Protein AF-A0A7J5BNY1-F1 (afdb_monomer)

Radius of gyration: 42.2 Å; Cα contacts (8 Å, |Δi|>4): 113; chains: 1; bounding box: 93×24×123 Å

Nearest PDB structures (foldseek):
  7n6g-assembly1_3U  TM=3.346E-01  e=2.374E+00  Chlamydomonas reinhardtii
  2elb-assembly1_A-2  TM=2.463E-01  e=8.320E-01  Homo sapiens
  7n6g-assembly1_3Q  TM=3.876E-01  e=3.203E+00  Chlamydomonas reinhardtii

Mean predicted aligned error: 15.91 Å

Solvent-accessible surface area (backbone atoms only — not comparable to full-atom values): 12557 Å² total; per-residue (Å²): 136,78,84,75,75,80,76,65,61,73,66,56,59,54,50,50,53,51,50,62,68,46,53,84,49,46,64,58,52,50,52,54,52,49,50,53,51,50,51,50,51,51,52,52,53,53,51,50,53,51,53,54,49,52,58,50,51,52,53,51,51,51,53,50,52,50,51,50,53,36,52,51,36,52,54,49,36,66,61,47,52,63,49,34,52,51,38,48,51,48,52,66,39,45,75,66,47,45,25,63,77,61,35,50,51,104,50,94,60,70,49,77,81,61,52,72,68,58,50,49,51,54,52,47,54,55,53,52,48,54,40,46,54,51,29,51,55,22,56,76,68,68,35,62,68,44,29,52,28,34,50,49,33,53,49,44,51,51,55,60,72,64,59,84,52,96,43,73,69,54,37,45,49,51,50,56,69,46,43,58,58,41,46,53,34,33,51,50,28,28,52,47,45,45,54,50,41,54,51,33,52,49,50,41,51,51,49,50,50,55,59,56,61,71,63,64,50,77,77,77,73,70,71,86,82,94,129

Sequence (227 aa):
MNRFAATLPPWVNVFDAIVGIFQPFLPVMGTVIGALIGGLISMLVTRRTLTEQTAREERAAEREAVAARRRDAEAKAARFDPLTKRLIDHEHAWPIVLPYLTGRTDGDMQIDSFSPSTRLANISRLLVRDIKETELIASEFGDVEISVACLAVRRAVVDLLSQVAPTPAEWDKAVRENQAKVSDQFSTASSAVSRKIENLQLQIVIAKRRSTEVNFSVEDIAEPNAN

Structure (mmCIF, N/CA/C/O backbone):
data_AF-A0A7J5BNY1-F1
#
_entry.id   AF-A0A7J5BNY1-F1
#
loop_
_atom_site.group_PDB
_atom_site.id
_atom_site.type_symbol
_atom_site.label_atom_id
_atom_site.label_alt_id
_atom_site.label_comp_id
_atom_site.label_asym_id
_atom_site.label_entity_id
_atom_site.label_seq_id
_atom_site.pdbx_PDB_ins_code
_atom_site.Cartn_x
_atom_site.Cartn_y
_atom_site.Cartn_z
_atom_site.occupancy
_atom_site.B_iso_or_equiv
_atom_site.auth_seq_id
_atom_site.auth_comp_id
_atom_site.auth_asym_id
_atom_site.auth_atom_id
_atom_site.pdbx_PDB_model_num
ATOM 1 N N . MET A 1 1 ? 60.277 8.934 -86.411 1.00 40.03 1 MET A N 1
ATOM 2 C CA . MET A 1 1 ? 59.240 8.460 -85.472 1.00 40.03 1 MET A CA 1
ATOM 3 C C . MET A 1 1 ? 59.713 7.152 -84.833 1.00 40.03 1 MET A C 1
ATOM 5 O O . MET A 1 1 ? 59.974 6.196 -85.546 1.00 40.03 1 MET A O 1
ATOM 9 N N . ASN A 1 2 ? 59.974 7.215 -83.523 1.00 46.44 2 ASN A N 1
ATOM 10 C CA . ASN A 1 2 ? 60.231 6.191 -82.489 1.00 46.44 2 ASN A CA 1
ATOM 11 C C . ASN A 1 2 ? 60.813 4.808 -82.878 1.00 46.44 2 ASN A C 1
ATOM 13 O O . ASN A 1 2 ? 60.074 3.854 -83.083 1.00 46.44 2 ASN A O 1
ATOM 17 N N . ARG A 1 3 ? 62.150 4.654 -82.806 1.00 47.31 3 ARG A N 1
ATOM 18 C CA . ARG A 1 3 ? 62.856 3.344 -82.796 1.00 47.31 3 ARG A CA 1
ATOM 19 C C . ARG A 1 3 ? 62.971 2.694 -81.400 1.00 47.31 3 ARG A C 1
ATOM 21 O O . ARG A 1 3 ? 63.542 1.620 -81.279 1.00 47.31 3 ARG A O 1
ATOM 28 N N . PHE A 1 4 ? 62.409 3.312 -80.358 1.00 50.84 4 PHE A N 1
ATOM 29 C CA . PHE A 1 4 ? 62.420 2.791 -78.980 1.00 50.84 4 PHE A CA 1
ATOM 30 C C . PHE A 1 4 ? 61.310 1.769 -78.671 1.00 50.84 4 PHE A C 1
ATOM 32 O O . PHE A 1 4 ? 61.313 1.177 -77.599 1.00 50.84 4 PHE A O 1
ATOM 39 N N . ALA A 1 5 ? 60.379 1.514 -79.597 1.00 52.25 5 ALA A N 1
ATOM 40 C CA . ALA A 1 5 ? 59.303 0.538 -79.389 1.00 52.25 5 ALA A CA 1
ATOM 41 C C . ALA A 1 5 ? 59.750 -0.934 -79.553 1.00 52.25 5 ALA A C 1
ATOM 43 O O . ALA A 1 5 ? 58.977 -1.841 -79.270 1.00 52.25 5 ALA A O 1
ATOM 44 N N . ALA A 1 6 ? 60.985 -1.191 -80.004 1.00 53.69 6 ALA A N 1
ATOM 45 C CA . ALA A 1 6 ? 61.442 -2.529 -80.399 1.00 53.69 6 ALA A CA 1
ATOM 46 C C . ALA A 1 6 ? 62.120 -3.351 -79.282 1.00 53.69 6 ALA A C 1
ATOM 48 O O . ALA A 1 6 ? 62.555 -4.471 -79.532 1.00 53.69 6 ALA A O 1
ATOM 49 N N . THR A 1 7 ? 62.213 -2.826 -78.057 1.00 58.44 7 THR A N 1
ATOM 50 C CA . THR A 1 7 ? 62.822 -3.526 -76.907 1.00 58.44 7 THR A CA 1
ATOM 51 C C . THR A 1 7 ? 61.930 -3.492 -75.669 1.00 58.44 7 THR A C 1
ATOM 53 O O . THR A 1 7 ? 62.421 -3.400 -74.546 1.00 58.44 7 THR A O 1
ATOM 56 N N . LEU A 1 8 ? 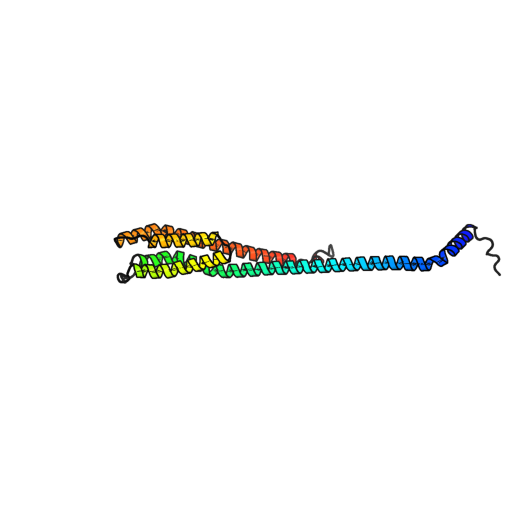60.608 -3.544 -75.849 1.00 59.41 8 LEU A N 1
ATOM 57 C CA . LEU A 1 8 ? 59.720 -3.870 -74.738 1.00 59.41 8 LEU A CA 1
ATOM 58 C C . LEU A 1 8 ? 59.746 -5.390 -74.529 1.00 59.41 8 LEU A C 1
ATOM 60 O O . LEU A 1 8 ? 59.565 -6.138 -75.493 1.00 59.41 8 LEU A O 1
ATOM 64 N N . PRO A 1 9 ? 60.000 -5.871 -73.300 1.00 72.44 9 PRO A N 1
ATOM 65 C CA . PRO A 1 9 ? 59.949 -7.292 -73.003 1.00 72.44 9 PRO A CA 1
ATOM 66 C C . PRO A 1 9 ? 58.595 -7.896 -73.420 1.00 72.44 9 PRO A C 1
ATOM 68 O O . PRO A 1 9 ? 57.562 -7.252 -73.227 1.00 72.44 9 PRO A O 1
ATOM 71 N N . PRO A 1 10 ? 58.554 -9.138 -73.931 1.00 76.06 10 PRO A N 1
ATOM 72 C CA . PRO A 1 10 ? 57.336 -9.756 -74.469 1.00 76.06 10 PRO A CA 1
ATOM 73 C C . PRO A 1 10 ? 56.157 -9.807 -73.481 1.00 76.06 10 PRO A C 1
ATOM 75 O O . PRO A 1 10 ? 55.007 -9.828 -73.914 1.00 76.06 10 PRO A O 1
ATOM 78 N N . TRP A 1 11 ? 56.411 -9.756 -72.168 1.00 79.06 11 TRP A N 1
ATOM 79 C CA . TRP A 1 11 ? 55.360 -9.695 -71.147 1.00 79.06 11 TRP A CA 1
ATOM 80 C C . TRP A 1 11 ? 54.517 -8.407 -71.207 1.00 79.06 11 TRP A C 1
ATOM 82 O O . TRP A 1 11 ? 53.354 -8.439 -70.812 1.00 79.06 11 TRP A O 1
ATOM 92 N N . VAL A 1 12 ? 55.046 -7.305 -71.756 1.00 77.00 12 VAL A N 1
ATOM 93 C CA . VAL A 1 12 ? 54.312 -6.035 -71.919 1.00 77.00 12 VAL A CA 1
ATOM 94 C C . VAL A 1 12 ? 53.208 -6.166 -72.975 1.00 77.00 12 VAL A C 1
ATOM 96 O O . VAL A 1 12 ? 52.097 -5.704 -72.746 1.00 77.00 12 VAL A O 1
ATOM 99 N N . ASN A 1 13 ? 53.461 -6.879 -74.079 1.00 77.88 13 ASN A N 1
ATOM 100 C CA . ASN A 1 13 ? 52.448 -7.145 -75.113 1.00 77.88 13 ASN A CA 1
ATOM 101 C C . ASN A 1 13 ? 51.350 -8.094 -74.613 1.00 77.88 13 ASN A C 1
ATOM 103 O O . ASN A 1 13 ? 50.189 -7.962 -74.989 1.00 77.88 13 ASN A O 1
ATOM 107 N N . VAL A 1 14 ? 51.712 -9.048 -73.748 1.00 79.06 14 VAL A N 1
ATOM 108 C CA . VAL A 1 14 ? 50.744 -9.940 -73.096 1.00 79.06 14 VAL A CA 1
ATOM 109 C C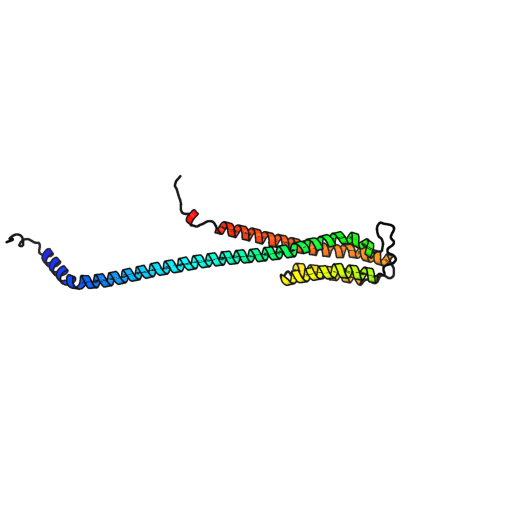 . VAL A 1 14 ? 49.860 -9.147 -72.131 1.00 79.06 14 VAL A C 1
ATOM 111 O O . VAL A 1 14 ? 48.646 -9.328 -72.134 1.00 79.06 14 VAL A O 1
ATOM 114 N N . PHE A 1 15 ? 50.442 -8.233 -71.349 1.00 79.81 15 PHE A N 1
ATOM 115 C CA . PHE A 1 15 ? 49.685 -7.374 -70.438 1.00 79.81 15 PHE A CA 1
ATOM 116 C C . PHE A 1 15 ? 48.750 -6.416 -71.191 1.00 79.81 15 PHE A C 1
ATOM 118 O O . PHE A 1 15 ? 47.592 -6.291 -70.810 1.00 79.81 15 PHE A O 1
ATOM 125 N N . ASP A 1 16 ? 49.207 -5.805 -72.287 1.00 79.75 16 ASP A N 1
ATOM 126 C CA . ASP A 1 16 ? 48.394 -4.896 -73.109 1.00 79.75 16 ASP A CA 1
ATOM 127 C C . ASP A 1 16 ? 47.239 -5.625 -73.817 1.00 79.75 16 ASP A C 1
ATOM 129 O O . ASP A 1 16 ? 46.107 -5.146 -73.821 1.00 79.75 16 ASP A O 1
ATOM 133 N N . ALA A 1 17 ? 47.471 -6.846 -74.318 1.00 80.31 17 ALA A N 1
ATOM 134 C CA . ALA A 1 17 ? 46.409 -7.687 -74.875 1.00 80.31 17 ALA A CA 1
ATOM 135 C C . ALA A 1 17 ? 45.369 -8.083 -73.814 1.00 80.31 17 ALA A C 1
ATOM 137 O O . ALA A 1 17 ? 44.168 -8.034 -74.074 1.00 80.31 17 ALA A O 1
ATOM 138 N N . ILE A 1 18 ? 45.815 -8.430 -72.603 1.00 78.56 18 ILE A N 1
ATOM 139 C CA . ILE A 1 18 ? 44.930 -8.716 -71.469 1.00 78.56 18 ILE A CA 1
ATOM 140 C C . ILE A 1 18 ? 44.109 -7.465 -71.125 1.00 78.56 18 ILE A C 1
ATOM 142 O O . ILE A 1 18 ? 42.881 -7.527 -71.103 1.00 78.56 18 ILE A O 1
ATOM 146 N N . VAL A 1 19 ? 44.751 -6.310 -70.932 1.00 80.25 19 VAL A N 1
ATOM 147 C CA . VAL A 1 19 ? 44.069 -5.042 -70.621 1.00 80.25 19 VAL A CA 1
ATOM 148 C C . VAL A 1 19 ? 43.083 -4.651 -71.726 1.00 80.25 19 VAL A C 1
ATOM 150 O O . VAL A 1 19 ? 41.954 -4.269 -71.419 1.00 80.25 19 VAL A O 1
ATOM 153 N N . GLY A 1 20 ? 43.458 -4.807 -72.996 1.00 79.81 20 GLY A N 1
ATOM 154 C CA . GLY A 1 20 ? 42.596 -4.548 -74.149 1.00 79.81 20 GLY A CA 1
ATOM 155 C C . GLY A 1 20 ? 41.355 -5.445 -74.195 1.00 79.81 20 GLY A C 1
ATOM 156 O O . GLY A 1 20 ? 40.275 -4.969 -74.540 1.00 79.81 20 GLY A O 1
ATOM 157 N N . ILE A 1 21 ? 41.471 -6.713 -73.780 1.00 82.19 21 ILE A N 1
ATOM 158 C CA . ILE A 1 21 ? 40.331 -7.639 -73.671 1.00 82.19 21 ILE A CA 1
ATOM 159 C C . ILE A 1 21 ? 39.396 -7.242 -72.518 1.00 82.19 21 ILE A C 1
ATOM 161 O O . ILE A 1 21 ? 38.179 -7.351 -72.658 1.00 82.19 21 ILE A O 1
ATOM 165 N N . PHE A 1 22 ? 39.929 -6.760 -71.389 1.00 77.75 22 PHE A N 1
ATOM 166 C CA . PHE A 1 22 ? 39.128 -6.408 -70.205 1.00 77.75 22 PHE A CA 1
ATOM 167 C C . PHE A 1 22 ? 38.548 -4.976 -70.226 1.00 77.75 22 PHE A C 1
ATOM 169 O O . PHE A 1 22 ? 37.555 -4.718 -69.541 1.00 77.75 22 PHE A O 1
ATOM 176 N N . GLN A 1 23 ? 39.097 -4.062 -71.037 1.00 78.00 23 GLN A N 1
ATOM 177 C CA . GLN A 1 23 ? 38.629 -2.673 -71.209 1.00 78.00 23 GLN A CA 1
ATOM 178 C C . GLN A 1 23 ? 37.109 -2.510 -71.440 1.00 78.00 23 GLN A C 1
ATOM 180 O O . GLN A 1 23 ? 36.500 -1.718 -70.717 1.00 78.00 23 GLN A O 1
ATOM 185 N N . PRO A 1 24 ? 36.446 -3.241 -72.362 1.00 80.44 24 PRO A N 1
ATOM 186 C CA . PRO A 1 24 ? 35.005 -3.076 -72.588 1.00 80.44 24 PRO A CA 1
ATOM 187 C C . PRO A 1 24 ? 34.136 -3.567 -71.417 1.00 80.44 24 PRO A C 1
ATOM 189 O O . PRO A 1 24 ? 32.984 -3.154 -71.293 1.00 80.44 24 PRO A O 1
ATOM 192 N N . PHE A 1 25 ? 34.673 -4.418 -70.535 1.00 81.31 25 PHE A N 1
ATOM 193 C CA . PHE A 1 25 ? 33.952 -4.964 -69.379 1.00 81.31 25 PHE A CA 1
ATOM 194 C C . PHE A 1 25 ? 34.130 -4.124 -68.108 1.00 81.31 25 PHE A C 1
ATOM 196 O O . PHE A 1 25 ? 33.299 -4.193 -67.201 1.00 81.31 25 PHE A O 1
ATOM 203 N N . LEU A 1 26 ? 35.181 -3.302 -68.048 1.00 79.38 26 LEU A N 1
ATOM 204 C CA . LEU A 1 26 ? 35.499 -2.432 -66.916 1.00 79.38 26 LEU A CA 1
ATOM 205 C C . LEU A 1 26 ? 34.339 -1.504 -66.485 1.00 79.38 26 LEU A C 1
ATOM 207 O O . LEU A 1 26 ? 34.048 -1.470 -65.287 1.00 79.38 26 LEU A O 1
ATOM 211 N N . PRO A 1 27 ? 33.629 -0.790 -67.392 1.00 79.31 27 PRO A N 1
ATOM 212 C CA . PRO A 1 27 ? 32.525 0.082 -66.983 1.00 79.31 27 PRO A CA 1
ATOM 213 C C . PRO A 1 27 ? 31.339 -0.704 -66.410 1.00 79.31 27 PRO A C 1
ATOM 215 O O . PRO A 1 27 ? 30.772 -0.295 -65.400 1.00 79.31 27 PRO A O 1
ATOM 218 N N . VAL A 1 28 ? 31.011 -1.867 -66.987 1.00 82.25 28 VAL A N 1
ATOM 219 C CA . VAL A 1 28 ? 29.916 -2.729 -66.509 1.00 82.25 28 VAL A CA 1
ATOM 220 C C . VAL A 1 28 ? 30.239 -3.293 -65.124 1.00 82.25 28 VAL A C 1
ATOM 222 O O . VAL A 1 28 ? 29.410 -3.216 -64.217 1.00 82.25 28 VAL A O 1
ATOM 225 N N . MET A 1 29 ? 31.462 -3.794 -64.928 1.00 79.38 29 MET A N 1
ATOM 226 C CA . MET A 1 29 ? 31.914 -4.310 -63.632 1.00 79.38 29 MET A CA 1
ATOM 227 C C . MET A 1 29 ? 31.945 -3.209 -62.566 1.00 79.38 29 MET A C 1
ATOM 229 O O . MET A 1 29 ? 31.510 -3.444 -61.442 1.00 79.38 29 MET A O 1
ATOM 233 N N . GLY A 1 30 ? 32.375 -1.993 -62.919 1.00 82.31 30 GLY A N 1
ATOM 234 C CA . GLY A 1 30 ? 32.347 -0.837 -62.020 1.00 82.31 30 GLY A CA 1
ATOM 235 C C . GLY A 1 30 ? 30.933 -0.468 -61.563 1.00 82.31 30 GLY A C 1
ATOM 236 O O . GLY A 1 30 ? 30.714 -0.244 -60.373 1.00 82.31 30 GLY A O 1
ATOM 237 N N . THR A 1 31 ? 29.952 -0.463 -62.473 1.00 81.69 31 THR A N 1
ATOM 238 C CA . THR A 1 31 ? 28.548 -0.184 -62.125 1.00 81.69 31 THR A CA 1
ATOM 239 C C . THR A 1 31 ? 27.940 -1.283 -61.255 1.00 81.69 31 THR A C 1
ATOM 241 O O . THR A 1 31 ? 27.272 -0.971 -60.271 1.00 81.69 31 THR A O 1
ATOM 244 N N . VAL A 1 32 ? 28.191 -2.559 -61.566 1.00 83.69 32 VAL A N 1
ATOM 245 C CA . VAL A 1 32 ? 27.675 -3.694 -60.778 1.00 83.69 32 VAL A CA 1
ATOM 246 C C . VAL A 1 32 ? 28.273 -3.702 -59.371 1.00 83.69 32 VAL A C 1
ATOM 248 O O . VAL A 1 32 ? 27.536 -3.810 -58.392 1.00 83.69 32 VAL A O 1
ATOM 251 N N . ILE A 1 33 ? 29.592 -3.527 -59.252 1.00 85.25 33 ILE A N 1
ATOM 252 C CA . ILE A 1 33 ? 30.276 -3.456 -57.954 1.00 85.25 33 ILE A CA 1
ATOM 253 C C . ILE A 1 33 ? 29.800 -2.227 -57.171 1.00 85.25 33 ILE A C 1
ATOM 255 O O . ILE A 1 33 ? 29.474 -2.345 -55.992 1.00 85.25 33 ILE A O 1
ATOM 259 N N . GLY A 1 34 ? 29.685 -1.066 -57.822 1.00 86.81 34 GLY A N 1
ATOM 260 C CA . GLY A 1 34 ? 29.169 0.153 -57.202 1.00 86.81 34 GLY A CA 1
ATOM 261 C C . GLY A 1 34 ? 27.735 0.002 -56.688 1.00 86.81 34 GLY A C 1
ATOM 262 O O . GLY A 1 34 ? 27.444 0.412 -55.566 1.00 86.81 34 GLY A O 1
ATOM 263 N N . ALA A 1 35 ? 26.852 -0.642 -57.456 1.00 85.38 35 ALA A N 1
ATOM 264 C CA . ALA A 1 35 ? 25.472 -0.907 -57.052 1.00 85.38 35 ALA A CA 1
ATOM 265 C C . ALA A 1 35 ? 25.387 -1.899 -55.881 1.00 85.38 35 ALA A C 1
ATOM 267 O O . ALA A 1 35 ? 24.626 -1.671 -54.940 1.00 85.38 35 ALA A O 1
ATOM 268 N N . LEU A 1 36 ? 26.195 -2.965 -55.898 1.00 88.12 36 LEU A N 1
ATOM 269 C CA . LEU A 1 36 ? 26.265 -3.931 -54.799 1.00 88.12 36 LEU A CA 1
ATOM 270 C C . LEU A 1 36 ? 26.787 -3.285 -53.511 1.00 88.12 36 LEU A C 1
ATOM 272 O O . LEU A 1 36 ? 26.187 -3.466 -52.454 1.00 88.12 36 LEU A O 1
ATOM 276 N N . ILE A 1 37 ? 27.858 -2.490 -53.596 1.00 88.88 37 ILE A N 1
ATOM 277 C CA . ILE A 1 37 ? 28.420 -1.772 -52.445 1.00 88.88 37 ILE A CA 1
ATOM 278 C C . ILE A 1 37 ? 27.426 -0.724 -51.928 1.00 88.88 37 ILE A C 1
ATOM 280 O O . ILE A 1 37 ? 27.169 -0.671 -50.727 1.00 88.88 37 ILE A O 1
ATOM 284 N N . GLY A 1 38 ? 26.820 0.072 -52.813 1.00 88.06 38 GLY A N 1
ATOM 285 C CA . GLY A 1 38 ? 25.823 1.077 -52.439 1.00 88.06 38 GLY A CA 1
ATOM 286 C C . GLY A 1 38 ? 24.590 0.467 -51.767 1.00 88.06 38 GLY A C 1
ATOM 287 O O . GLY A 1 38 ? 24.140 0.966 -50.734 1.00 88.06 38 GLY A O 1
ATOM 288 N N . GLY A 1 39 ? 24.089 -0.656 -52.292 1.00 87.38 39 GLY A N 1
ATOM 289 C CA . GLY A 1 39 ? 22.993 -1.416 -51.691 1.00 87.38 39 GLY A CA 1
ATOM 290 C C . GLY A 1 39 ? 23.354 -1.990 -50.320 1.00 87.38 39 GLY A C 1
ATOM 291 O O . GLY A 1 39 ? 22.569 -1.870 -49.379 1.00 87.38 39 GLY A O 1
ATOM 292 N N . LEU A 1 40 ? 24.562 -2.544 -50.174 1.00 87.56 40 LEU A N 1
ATOM 293 C CA . LEU A 1 40 ? 25.047 -3.085 -48.903 1.00 87.56 40 LEU A CA 1
ATOM 294 C C . LEU A 1 40 ? 25.179 -1.988 -47.835 1.00 87.56 40 LEU A C 1
ATOM 296 O O . LEU A 1 40 ? 24.729 -2.173 -46.704 1.00 87.56 40 LEU A O 1
ATOM 300 N N . ILE A 1 41 ? 25.748 -0.833 -48.199 1.00 86.56 41 ILE A N 1
ATOM 301 C CA . ILE A 1 41 ? 25.886 0.325 -47.306 1.00 86.56 41 ILE A CA 1
ATOM 302 C C . ILE A 1 41 ? 24.506 0.843 -46.901 1.00 86.56 41 ILE A C 1
ATOM 304 O O . ILE A 1 41 ? 24.253 1.017 -45.712 1.00 86.56 41 ILE A O 1
ATOM 308 N N . SER A 1 42 ? 23.593 1.036 -47.857 1.00 85.38 42 SER A N 1
ATOM 309 C CA . SER A 1 42 ? 22.225 1.477 -47.564 1.00 85.38 42 SER A CA 1
ATOM 310 C C . SER A 1 42 ? 21.523 0.511 -46.605 1.00 85.38 42 SER A C 1
ATOM 312 O O . SER A 1 42 ? 20.967 0.941 -45.594 1.00 85.38 42 SER A O 1
ATOM 314 N N . MET A 1 43 ? 21.621 -0.800 -46.837 1.00 84.75 43 MET A N 1
ATOM 315 C CA . MET A 1 43 ? 21.017 -1.818 -45.976 1.00 84.75 43 MET A CA 1
ATOM 316 C C . MET A 1 43 ? 21.615 -1.828 -44.560 1.00 84.75 43 MET A C 1
ATOM 318 O O . MET A 1 43 ? 20.870 -1.926 -43.583 1.00 84.75 43 MET A O 1
ATOM 322 N N . LEU A 1 44 ? 22.939 -1.699 -44.432 1.00 83.12 44 LEU A N 1
ATOM 323 C CA . LEU A 1 44 ? 23.633 -1.612 -43.141 1.00 83.12 44 LEU A CA 1
ATOM 324 C C . LEU A 1 44 ? 23.229 -0.357 -42.362 1.00 83.12 44 LEU A C 1
ATOM 326 O O . LEU A 1 44 ? 22.923 -0.448 -41.174 1.00 83.12 44 LEU A O 1
ATOM 330 N N . VAL A 1 45 ? 23.177 0.793 -43.036 1.00 82.06 45 VAL A N 1
ATOM 331 C CA . VAL A 1 45 ? 22.754 2.067 -42.438 1.00 82.06 45 VAL A CA 1
ATOM 332 C C . VAL A 1 45 ? 21.300 1.982 -41.972 1.00 82.06 45 VAL A C 1
ATOM 334 O O . VAL A 1 45 ? 21.014 2.331 -40.831 1.00 82.06 45 VAL A O 1
ATOM 337 N N . THR A 1 46 ? 20.406 1.439 -42.803 1.00 79.50 46 THR A N 1
ATOM 338 C CA . THR A 1 46 ? 18.971 1.333 -42.489 1.00 79.50 46 THR A CA 1
ATOM 339 C C . THR A 1 46 ? 18.702 0.349 -41.347 1.00 79.50 46 THR A C 1
ATOM 341 O O . THR A 1 46 ? 17.858 0.596 -40.490 1.00 79.50 46 THR A O 1
ATOM 344 N N . ARG A 1 47 ? 19.434 -0.773 -41.286 1.00 77.94 47 ARG A N 1
ATOM 345 C CA . ARG A 1 47 ? 19.342 -1.697 -40.145 1.00 77.94 47 ARG A CA 1
ATOM 346 C C . ARG A 1 47 ? 19.814 -1.047 -38.855 1.00 77.94 47 ARG A C 1
ATOM 348 O O . ARG A 1 47 ? 19.149 -1.204 -37.838 1.00 77.94 47 ARG A O 1
ATOM 355 N N . ARG A 1 48 ? 20.924 -0.307 -38.909 1.00 79.31 48 ARG A N 1
ATOM 356 C CA . ARG A 1 48 ? 21.490 0.375 -37.744 1.00 79.31 48 ARG A CA 1
ATOM 357 C C . ARG A 1 48 ? 20.531 1.428 -37.187 1.00 79.31 48 ARG A C 1
ATOM 359 O O . ARG A 1 48 ? 20.281 1.434 -35.984 1.00 79.31 48 ARG A O 1
ATOM 366 N N . THR A 1 49 ? 19.931 2.249 -38.050 1.00 78.81 49 THR A N 1
ATOM 367 C CA . THR A 1 49 ? 18.953 3.265 -37.627 1.00 78.81 49 THR A CA 1
ATOM 368 C C . THR A 1 49 ? 17.687 2.645 -37.038 1.00 78.81 49 THR A C 1
ATOM 370 O O . THR A 1 49 ? 17.214 3.128 -36.012 1.00 78.81 49 THR A O 1
ATOM 373 N N . LEU A 1 50 ? 17.177 1.551 -37.618 1.00 76.94 50 LEU A N 1
ATOM 374 C CA . LEU A 1 50 ? 16.022 0.829 -37.071 1.00 76.94 50 LEU A CA 1
ATOM 375 C C . LEU A 1 50 ? 16.316 0.256 -35.678 1.00 76.94 50 LEU A C 1
ATOM 377 O O . LEU A 1 50 ? 15.512 0.447 -34.772 1.00 76.94 50 LEU A O 1
ATOM 381 N N . THR A 1 51 ? 17.483 -0.370 -35.476 1.00 78.75 51 THR A N 1
ATOM 382 C CA . THR A 1 51 ? 17.876 -0.892 -34.153 1.00 78.75 51 THR A CA 1
ATOM 383 C C . THR A 1 51 ? 18.081 0.205 -33.107 1.00 78.75 51 THR A C 1
ATOM 385 O O . THR A 1 51 ? 17.759 0.012 -31.935 1.00 78.75 51 THR A O 1
ATOM 388 N N . GLU A 1 52 ? 18.607 1.365 -33.506 1.00 83.31 52 GLU A N 1
ATOM 389 C CA . GLU A 1 52 ? 18.799 2.504 -32.601 1.00 83.31 52 GLU A CA 1
ATOM 390 C C . GLU A 1 52 ? 17.462 3.159 -32.218 1.00 83.31 52 GLU A C 1
ATOM 392 O O . GLU A 1 52 ? 17.302 3.589 -31.074 1.00 83.31 52 GLU A O 1
ATOM 397 N N . GLN A 1 53 ? 16.485 3.206 -33.131 1.00 80.62 53 GLN A N 1
ATOM 398 C CA . GLN A 1 53 ? 15.133 3.688 -32.831 1.00 80.62 53 GLN A CA 1
ATOM 399 C C . GLN A 1 53 ? 14.388 2.749 -31.881 1.00 80.62 53 GLN A C 1
ATOM 401 O O . GLN A 1 53 ? 13.896 3.218 -30.856 1.00 80.62 53 GLN A O 1
ATOM 406 N N . THR A 1 54 ? 14.390 1.437 -32.141 1.00 79.69 54 THR A N 1
ATOM 407 C CA . THR A 1 54 ? 13.741 0.467 -31.242 1.00 79.69 54 THR A CA 1
ATOM 408 C C . THR A 1 54 ? 14.358 0.493 -29.846 1.00 79.69 54 THR A C 1
ATOM 410 O O . THR A 1 54 ? 13.631 0.525 -28.860 1.00 79.69 54 THR A O 1
ATOM 413 N N . ALA A 1 55 ? 15.687 0.607 -29.730 1.00 79.12 55 ALA A N 1
ATOM 414 C CA . ALA A 1 55 ? 16.349 0.707 -28.427 1.00 79.12 55 ALA A CA 1
ATOM 415 C C . ALA A 1 55 ? 15.984 1.995 -27.657 1.00 79.12 55 ALA A C 1
ATOM 417 O O . ALA A 1 55 ? 16.002 2.015 -26.424 1.00 79.12 55 ALA A O 1
ATOM 418 N N . ARG A 1 56 ? 15.661 3.093 -28.356 1.00 82.06 56 ARG A N 1
ATOM 419 C CA . ARG A 1 56 ? 15.179 4.334 -27.724 1.00 82.06 56 ARG A CA 1
ATOM 420 C C . ARG A 1 56 ? 13.727 4.208 -27.274 1.00 82.06 56 ARG A C 1
ATOM 422 O O . ARG A 1 56 ? 13.409 4.661 -26.176 1.00 82.06 56 ARG A O 1
ATOM 429 N N . GLU A 1 57 ? 12.878 3.591 -28.089 1.00 82.19 57 GLU A N 1
ATOM 430 C CA . GLU A 1 57 ? 11.469 3.345 -27.764 1.00 82.19 57 GLU A CA 1
ATOM 431 C C . GLU A 1 57 ? 11.320 2.382 -26.584 1.00 82.19 57 GLU A C 1
ATOM 433 O O . GLU A 1 57 ? 10.563 2.673 -25.662 1.00 82.19 57 GLU A O 1
ATOM 438 N N . GLU A 1 58 ? 12.105 1.304 -26.542 1.00 81.38 58 GLU A N 1
ATOM 439 C CA . GLU A 1 58 ? 12.124 0.361 -25.418 1.00 81.38 58 GLU A CA 1
ATOM 440 C C . GLU A 1 58 ? 12.520 1.056 -24.110 1.00 81.38 58 GLU A C 1
ATOM 442 O O . GLU A 1 58 ? 11.812 0.944 -23.111 1.00 81.38 58 GLU A O 1
ATOM 447 N N . ARG A 1 59 ? 13.578 1.880 -24.118 1.00 81.25 59 ARG A N 1
ATOM 448 C CA 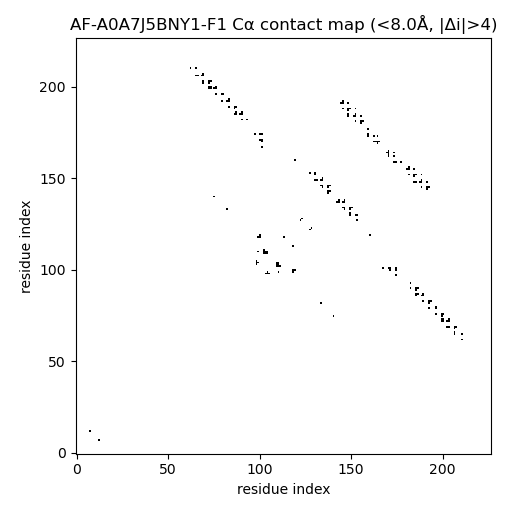. ARG A 1 59 ? 13.980 2.662 -22.933 1.00 81.25 59 ARG A CA 1
ATOM 449 C C . ARG A 1 59 ? 12.927 3.692 -22.521 1.00 81.25 59 ARG A C 1
ATOM 451 O O . ARG A 1 59 ? 12.741 3.936 -21.328 1.00 81.25 59 ARG A O 1
ATOM 458 N N . ALA A 1 60 ? 12.259 4.332 -23.482 1.00 80.31 60 ALA A N 1
ATOM 459 C CA . ALA A 1 60 ? 11.185 5.281 -23.199 1.00 80.31 60 ALA A CA 1
ATOM 460 C C . ALA A 1 60 ? 9.975 4.573 -22.565 1.00 80.31 60 ALA A C 1
ATOM 462 O O . ALA A 1 60 ? 9.472 5.034 -21.539 1.00 80.31 60 ALA A O 1
ATOM 463 N N . ALA A 1 61 ? 9.585 3.417 -23.107 1.00 80.88 61 ALA A N 1
ATOM 464 C CA . ALA A 1 61 ? 8.514 2.580 -22.578 1.00 80.88 61 ALA A CA 1
ATOM 465 C C . ALA A 1 61 ? 8.847 2.027 -21.182 1.00 80.88 61 ALA A C 1
ATOM 467 O O . ALA A 1 61 ? 7.999 2.040 -20.290 1.00 80.88 61 ALA A O 1
ATOM 468 N N . GLU A 1 62 ? 10.091 1.607 -20.943 1.00 81.06 62 GLU A N 1
ATOM 469 C CA . GLU A 1 62 ? 10.556 1.173 -19.622 1.00 81.06 62 GLU A CA 1
ATOM 470 C C . GLU A 1 62 ? 10.477 2.304 -18.590 1.00 81.06 62 GLU A C 1
ATOM 472 O O . GLU A 1 62 ? 9.983 2.099 -17.477 1.00 81.06 62 GLU A O 1
ATOM 477 N N . ARG A 1 63 ? 10.904 3.521 -18.952 1.00 81.00 63 ARG A N 1
ATOM 478 C CA . ARG A 1 63 ? 10.799 4.703 -18.078 1.00 81.00 63 ARG A CA 1
ATOM 479 C C . ARG A 1 63 ? 9.345 5.051 -17.774 1.00 81.00 63 ARG A C 1
ATOM 481 O O . ARG A 1 63 ? 9.019 5.330 -16.618 1.00 81.00 63 ARG A O 1
ATOM 488 N N . GLU A 1 64 ? 8.472 5.002 -18.775 1.00 83.38 64 GLU A N 1
ATOM 489 C CA . GLU A 1 64 ? 7.042 5.252 -18.595 1.00 83.38 64 GLU A CA 1
ATOM 490 C C . GLU A 1 64 ? 6.397 4.195 -17.688 1.00 83.38 64 GLU A C 1
ATOM 492 O O . GLU A 1 64 ? 5.673 4.546 -16.751 1.00 83.38 64 GLU A O 1
ATOM 497 N N . ALA A 1 65 ? 6.733 2.916 -17.874 1.00 82.31 65 ALA A N 1
ATOM 498 C CA . ALA A 1 65 ? 6.261 1.826 -17.025 1.00 82.31 65 ALA A CA 1
ATOM 499 C C . ALA A 1 65 ? 6.738 1.976 -15.568 1.00 82.31 65 ALA A C 1
ATOM 501 O O . ALA A 1 65 ? 5.963 1.753 -14.633 1.00 82.31 65 ALA A O 1
ATOM 502 N N . VAL A 1 66 ? 7.989 2.395 -15.345 1.00 79.38 66 VAL A N 1
ATOM 503 C CA . VAL A 1 66 ? 8.522 2.676 -13.999 1.00 79.38 66 VAL A CA 1
ATOM 504 C C . VAL A 1 66 ? 7.808 3.874 -13.364 1.00 79.38 66 VAL A C 1
ATOM 506 O O . VAL A 1 66 ? 7.406 3.802 -12.199 1.00 79.38 66 VAL A O 1
ATOM 509 N N . ALA A 1 67 ? 7.586 4.953 -14.117 1.00 79.19 67 ALA A N 1
ATOM 510 C CA . ALA A 1 67 ? 6.858 6.128 -13.639 1.00 79.19 67 ALA A CA 1
ATOM 511 C C . ALA A 1 67 ? 5.383 5.816 -13.325 1.00 79.19 67 ALA A C 1
ATOM 513 O O . ALA A 1 67 ? 4.832 6.335 -12.352 1.00 79.19 67 ALA A O 1
ATOM 514 N N . ALA A 1 68 ? 4.742 4.949 -14.112 1.00 83.44 68 ALA A N 1
ATOM 515 C CA . ALA A 1 68 ? 3.386 4.473 -13.859 1.00 83.44 68 ALA A CA 1
ATOM 516 C C . ALA A 1 68 ? 3.308 3.659 -12.558 1.00 83.44 68 ALA A C 1
ATOM 518 O O . ALA A 1 68 ? 2.477 3.965 -11.703 1.00 83.44 68 ALA A O 1
ATOM 519 N N . ARG A 1 69 ? 4.224 2.701 -12.349 1.00 83.94 69 ARG A N 1
ATOM 520 C CA . ARG A 1 69 ? 4.304 1.921 -11.097 1.00 83.94 69 ARG A CA 1
ATOM 521 C C . ARG A 1 69 ? 4.553 2.805 -9.877 1.00 83.94 69 ARG A C 1
ATOM 523 O O . ARG A 1 69 ? 3.970 2.571 -8.824 1.00 83.94 69 ARG A O 1
ATOM 530 N N . ARG A 1 70 ? 5.390 3.838 -10.017 1.00 87.19 70 ARG A N 1
ATOM 531 C CA . ARG A 1 70 ? 5.642 4.808 -8.945 1.00 87.19 70 ARG A CA 1
ATOM 532 C C . ARG A 1 70 ? 4.377 5.583 -8.573 1.00 87.19 70 ARG A C 1
ATOM 534 O O . ARG A 1 70 ? 4.062 5.660 -7.392 1.00 87.19 70 ARG A O 1
ATOM 541 N N . ARG A 1 71 ? 3.655 6.130 -9.558 1.00 84.81 71 ARG A N 1
ATOM 542 C CA . ARG A 1 71 ? 2.401 6.869 -9.318 1.00 84.81 71 ARG A CA 1
ATOM 543 C C . ARG A 1 71 ? 1.342 5.989 -8.659 1.00 84.81 71 ARG A C 1
ATOM 545 O O . ARG A 1 71 ? 0.663 6.444 -7.747 1.00 84.81 71 ARG A O 1
ATOM 552 N N . ASP A 1 72 ? 1.240 4.734 -9.085 1.00 86.69 72 ASP A N 1
ATOM 553 C CA . ASP A 1 72 ? 0.340 3.751 -8.479 1.00 86.69 72 ASP A CA 1
ATOM 554 C C . ASP A 1 72 ? 0.716 3.453 -7.015 1.00 86.69 72 ASP A C 1
ATOM 556 O O . ASP A 1 72 ? -0.139 3.509 -6.132 1.00 86.69 72 ASP A O 1
ATOM 560 N N . ALA A 1 73 ? 2.001 3.225 -6.721 1.00 79.25 73 ALA A N 1
ATOM 561 C CA . ALA A 1 73 ? 2.475 3.012 -5.352 1.00 79.25 73 ALA A CA 1
ATOM 562 C C . ALA A 1 73 ? 2.264 4.246 -4.450 1.00 79.25 73 ALA A C 1
ATOM 564 O O . ALA A 1 73 ? 1.833 4.101 -3.306 1.00 79.25 73 ALA A O 1
ATOM 565 N N . GLU A 1 74 ? 2.518 5.455 -4.962 1.00 83.19 74 GLU A N 1
ATOM 566 C CA . GLU A 1 74 ? 2.274 6.722 -4.255 1.00 83.19 74 GLU A CA 1
ATOM 567 C C . GLU A 1 74 ? 0.776 6.927 -3.972 1.00 83.19 74 GLU A C 1
ATOM 569 O O . GLU A 1 74 ? 0.402 7.245 -2.842 1.00 83.19 74 GLU A O 1
ATOM 574 N N . ALA A 1 75 ? -0.093 6.675 -4.958 1.00 85.31 75 ALA A N 1
ATOM 575 C CA . ALA A 1 75 ? -1.543 6.765 -4.791 1.00 85.31 75 ALA A CA 1
ATOM 576 C C . ALA A 1 75 ? -2.073 5.758 -3.756 1.00 85.31 75 ALA A C 1
ATOM 578 O O . ALA A 1 75 ? -2.929 6.098 -2.936 1.00 85.31 75 ALA A O 1
ATOM 579 N N . LYS A 1 76 ? -1.535 4.533 -3.755 1.00 82.75 76 LYS A N 1
ATOM 580 C CA . LYS A 1 76 ? -1.848 3.501 -2.756 1.00 82.75 76 LYS A CA 1
ATOM 581 C C . LYS A 1 76 ? -1.421 3.928 -1.357 1.00 82.75 76 LYS A C 1
ATOM 583 O O . LYS A 1 76 ? -2.241 3.902 -0.443 1.00 82.75 76 LYS A O 1
ATOM 588 N N . ALA A 1 77 ? -0.174 4.366 -1.187 1.00 77.38 77 ALA A N 1
ATOM 589 C CA . ALA A 1 77 ? 0.342 4.800 0.110 1.00 77.38 77 ALA A CA 1
ATOM 590 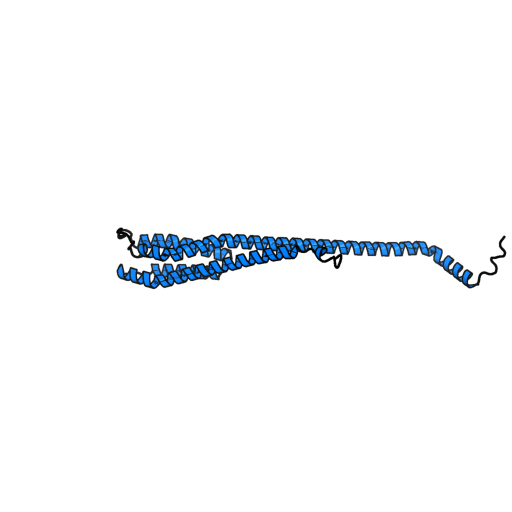C C . ALA A 1 77 ? -0.478 5.966 0.688 1.00 77.38 77 ALA A C 1
ATOM 592 O O . ALA A 1 77 ? -0.873 5.920 1.850 1.00 77.38 77 ALA A O 1
ATOM 593 N N . ALA A 1 78 ? -0.823 6.956 -0.142 1.00 81.56 78 ALA A N 1
ATOM 594 C CA . ALA A 1 78 ? -1.643 8.097 0.267 1.00 81.56 78 ALA A CA 1
ATOM 595 C C . ALA A 1 78 ? -3.063 7.704 0.717 1.00 81.56 78 ALA A C 1
ATOM 597 O O . ALA A 1 78 ? -3.662 8.398 1.534 1.00 81.56 78 ALA A O 1
ATOM 598 N N . ARG A 1 79 ? -3.613 6.595 0.205 1.00 80.12 79 ARG A N 1
ATOM 599 C CA . ARG A 1 79 ? -4.910 6.062 0.648 1.00 80.12 79 ARG A CA 1
ATOM 600 C C . ARG A 1 79 ? -4.818 5.246 1.938 1.00 80.12 79 ARG A C 1
ATOM 602 O O . ARG A 1 79 ? -5.772 5.259 2.712 1.00 80.12 79 ARG A O 1
ATOM 609 N N . PHE A 1 80 ? -3.697 4.564 2.180 1.00 75.31 80 PHE A N 1
ATOM 610 C CA . PHE A 1 80 ? -3.480 3.786 3.405 1.00 75.31 80 PHE A CA 1
ATOM 611 C C . PHE A 1 80 ? -3.079 4.639 4.614 1.00 75.31 80 PHE A C 1
ATOM 613 O O . PHE A 1 80 ? -3.438 4.290 5.734 1.00 75.31 80 PHE A O 1
ATOM 620 N N . ASP A 1 81 ? -2.411 5.774 4.419 1.00 76.94 81 ASP A N 1
ATOM 621 C CA . ASP A 1 81 ? -1.941 6.629 5.520 1.00 76.94 81 ASP A CA 1
ATOM 622 C C . ASP A 1 81 ? -3.071 7.134 6.457 1.00 76.94 81 ASP A C 1
ATOM 624 O O . ASP A 1 81 ? -2.986 6.920 7.673 1.00 76.94 81 ASP A O 1
ATOM 628 N N . PRO A 1 82 ? -4.211 7.656 5.951 1.00 75.56 82 PRO A N 1
ATOM 629 C CA . PRO A 1 82 ? -5.353 7.997 6.801 1.00 75.56 82 PRO A CA 1
ATOM 630 C C . PRO A 1 82 ? -5.976 6.780 7.498 1.00 75.56 82 PRO A C 1
ATOM 632 O O . PRO A 1 82 ? -6.550 6.921 8.576 1.00 75.56 82 PRO A O 1
ATOM 635 N N . LEU A 1 83 ? -5.891 5.589 6.893 1.00 70.06 83 LEU A N 1
ATOM 636 C CA . LEU A 1 83 ? -6.435 4.352 7.461 1.00 70.06 83 LEU A CA 1
ATOM 637 C C . LEU A 1 83 ? -5.616 3.885 8.658 1.00 70.06 83 LEU A C 1
ATOM 639 O O . LEU A 1 83 ? -6.201 3.599 9.700 1.00 70.06 83 LEU A O 1
ATOM 643 N N . THR A 1 84 ? -4.288 3.867 8.535 1.00 73.06 84 THR A N 1
ATOM 644 C CA . THR A 1 84 ? -3.389 3.561 9.655 1.00 73.06 84 THR A CA 1
ATOM 645 C C . THR A 1 84 ? -3.643 4.510 10.810 1.00 73.06 84 THR A C 1
ATOM 647 O O . THR A 1 84 ? -3.867 4.056 11.928 1.00 73.06 84 THR A O 1
ATOM 650 N N . LYS A 1 85 ? -3.712 5.818 10.534 1.00 74.38 85 LYS A N 1
ATOM 651 C CA . LYS A 1 85 ? -4.014 6.808 11.567 1.00 74.38 85 LYS A CA 1
ATOM 652 C C . LYS A 1 85 ? -5.350 6.525 12.256 1.00 74.38 85 LYS A C 1
ATOM 654 O O . LYS A 1 85 ? -5.388 6.479 13.475 1.00 74.38 85 LYS A O 1
ATOM 659 N N . ARG A 1 86 ? -6.426 6.270 11.501 1.00 70.88 86 ARG A N 1
ATOM 660 C CA . ARG A 1 86 ? -7.740 5.939 12.083 1.00 70.88 86 ARG A CA 1
ATOM 661 C C . ARG A 1 86 ? -7.701 4.671 12.933 1.00 70.88 86 ARG A C 1
ATOM 663 O O . ARG A 1 86 ? -8.293 4.657 14.001 1.00 70.88 86 ARG A O 1
ATOM 670 N N . LEU A 1 87 ? -7.028 3.611 12.483 1.00 68.50 87 LEU A N 1
ATOM 671 C CA . LEU A 1 87 ? -6.919 2.363 13.247 1.00 68.50 87 LEU A CA 1
ATOM 672 C C . LEU A 1 87 ? -6.143 2.557 14.556 1.00 68.50 87 LEU A C 1
ATOM 674 O O . LEU A 1 87 ? -6.584 2.047 15.581 1.00 68.50 87 LEU A O 1
ATOM 678 N N . ILE A 1 88 ? -5.050 3.326 14.528 1.00 70.75 88 ILE A N 1
ATOM 679 C CA . ILE A 1 88 ? -4.274 3.705 15.720 1.00 70.75 88 ILE A CA 1
ATOM 680 C C . ILE A 1 88 ? -5.112 4.587 16.653 1.00 70.75 88 ILE A C 1
ATOM 682 O O . ILE A 1 88 ? -5.192 4.330 17.852 1.00 70.75 88 ILE A O 1
ATOM 686 N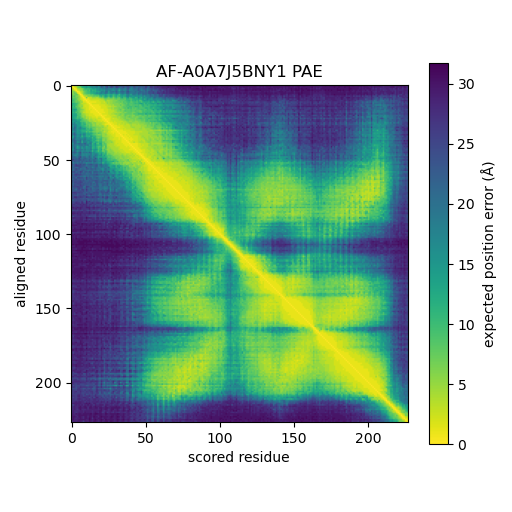 N . ASP A 1 89 ? -5.784 5.601 16.107 1.00 68.69 89 ASP A N 1
ATOM 687 C CA . ASP A 1 89 ? -6.677 6.474 16.869 1.00 68.69 89 ASP A CA 1
ATOM 688 C C . ASP A 1 89 ? -7.786 5.644 17.544 1.00 68.69 89 ASP A C 1
ATOM 690 O O . ASP A 1 89 ? -8.111 5.891 18.701 1.00 68.69 89 ASP A O 1
ATOM 694 N N . HIS A 1 90 ? -8.322 4.617 16.871 1.00 67.06 90 HIS A N 1
ATOM 695 C CA . HIS A 1 90 ? -9.325 3.695 17.425 1.00 67.06 90 HIS A CA 1
ATOM 696 C C . HIS A 1 90 ? -8.754 2.747 18.490 1.00 67.06 90 HIS A C 1
ATOM 698 O O . HIS A 1 90 ? -9.407 2.529 19.512 1.00 67.06 90 HIS A O 1
ATOM 704 N N . GLU A 1 91 ? -7.539 2.227 18.299 1.00 69.50 91 GLU A N 1
ATOM 705 C CA . GLU A 1 91 ? -6.803 1.447 19.309 1.00 69.50 91 GLU A CA 1
ATOM 706 C C . GLU A 1 91 ? -6.637 2.261 20.605 1.00 69.50 91 GLU A C 1
ATOM 708 O O . GLU A 1 91 ? -6.927 1.775 21.701 1.00 69.50 91 GLU A O 1
ATOM 713 N N . HIS A 1 92 ? -6.279 3.542 20.481 1.00 67.56 92 HIS A N 1
ATOM 714 C CA . HIS A 1 92 ? -6.137 4.465 21.610 1.00 67.56 92 HIS A CA 1
ATOM 715 C C . HIS A 1 92 ? -7.459 5.039 22.135 1.00 67.56 92 HIS A C 1
ATOM 717 O O . HIS A 1 92 ? -7.528 5.446 23.296 1.00 67.56 92 HIS A O 1
ATOM 723 N N . ALA A 1 93 ? -8.517 5.074 21.322 1.00 61.88 93 ALA A N 1
ATOM 724 C CA . ALA A 1 93 ? -9.842 5.516 21.745 1.00 61.88 93 ALA A CA 1
ATOM 725 C C . ALA A 1 93 ? -10.561 4.451 22.576 1.00 61.88 93 ALA A C 1
ATOM 727 O O . ALA A 1 93 ? -11.455 4.784 23.348 1.00 61.88 93 ALA A O 1
ATOM 728 N N . TRP A 1 94 ? -10.186 3.176 22.468 1.00 61.81 94 TRP A N 1
ATOM 729 C CA . TRP A 1 94 ? -10.887 2.087 23.148 1.00 61.81 94 TRP A CA 1
ATOM 730 C C . TRP A 1 94 ? -10.933 2.217 24.687 1.00 61.81 94 TRP A C 1
ATOM 732 O O . TRP A 1 94 ? -12.019 2.069 25.256 1.00 61.81 94 TRP A O 1
ATOM 742 N N . PRO A 1 95 ? -9.844 2.603 25.385 1.00 58.66 95 PRO A N 1
ATOM 743 C CA . PRO A 1 95 ? -9.893 2.969 26.804 1.00 58.66 95 PRO A CA 1
ATOM 744 C C . PRO A 1 95 ? -10.842 4.136 27.118 1.00 58.66 95 PRO A C 1
ATOM 746 O O . PRO A 1 95 ? -11.404 4.176 28.205 1.00 58.66 95 PRO A O 1
ATOM 749 N N . ILE A 1 96 ? -11.042 5.061 26.173 1.00 55.91 96 ILE A N 1
ATOM 750 C CA . ILE A 1 96 ? -11.931 6.228 26.304 1.00 55.91 96 ILE A CA 1
ATOM 751 C C . ILE A 1 96 ? -13.391 5.835 26.038 1.00 55.91 96 ILE A C 1
ATOM 753 O O . ILE A 1 96 ? -14.300 6.372 26.664 1.00 55.91 96 ILE A O 1
ATOM 757 N N . VAL A 1 97 ? -13.629 4.871 25.145 1.00 57.34 97 VAL A N 1
ATOM 758 C CA . VAL A 1 97 ? -14.955 4.315 24.821 1.00 57.34 97 VAL A CA 1
ATOM 759 C C . VAL A 1 97 ? -15.452 3.365 25.919 1.00 57.34 97 VAL A C 1
ATOM 761 O O . VAL A 1 97 ? -16.661 3.257 26.131 1.00 57.34 97 VAL A O 1
ATOM 764 N N . LEU A 1 98 ? -14.547 2.723 26.666 1.00 59.06 98 LEU A N 1
ATOM 765 C CA . LEU A 1 98 ? -14.870 1.825 27.783 1.00 59.06 98 LEU A CA 1
ATOM 766 C C . LEU A 1 98 ? -15.788 2.472 28.846 1.00 59.06 98 LEU A C 1
ATOM 768 O O . LEU A 1 98 ? -16.810 1.871 29.187 1.00 59.06 98 LEU A O 1
ATOM 772 N N . PRO A 1 99 ? -15.506 3.699 29.327 1.00 56.47 99 PRO A N 1
ATOM 773 C CA . PRO A 1 99 ? -16.430 4.522 30.104 1.00 56.47 99 PRO A CA 1
ATOM 774 C C . PRO A 1 99 ? -17.861 4.586 29.568 1.00 56.47 99 PRO A C 1
ATOM 776 O O . PRO A 1 99 ? -18.826 4.400 30.306 1.00 56.47 99 PRO A O 1
ATOM 779 N N . TYR A 1 100 ? -18.020 4.795 28.261 1.00 54.09 100 TYR A N 1
ATOM 780 C CA . TYR A 1 100 ? -19.333 4.922 27.627 1.00 54.09 100 TYR A CA 1
ATOM 781 C C . TYR A 1 100 ? -20.040 3.570 27.483 1.00 54.09 100 TYR A C 1
ATOM 783 O O . TYR A 1 100 ? -21.265 3.512 27.569 1.00 54.09 100 TYR A O 1
ATOM 791 N N . LEU A 1 101 ? -19.289 2.478 27.307 1.00 54.84 101 LEU A N 1
ATOM 792 C CA . LEU A 1 101 ? -19.818 1.109 27.290 1.00 54.84 101 LEU A CA 1
ATOM 793 C C . LEU A 1 101 ? -20.323 0.665 28.664 1.00 54.84 101 LEU A C 1
ATOM 795 O O . LEU A 1 101 ? -21.347 -0.009 28.747 1.00 54.84 101 LEU A O 1
ATOM 799 N N . THR A 1 102 ? -19.618 1.068 29.718 1.00 59.75 102 THR A N 1
ATOM 800 C CA . THR A 1 102 ? -19.881 0.686 31.116 1.00 59.75 102 THR A CA 1
ATOM 801 C C . THR A 1 102 ? -20.764 1.696 31.860 1.00 59.75 102 THR A C 1
ATOM 803 O O . THR A 1 102 ? -21.241 1.435 32.958 1.00 59.75 102 THR A O 1
ATOM 806 N N . GLY A 1 103 ? -21.039 2.861 31.258 1.00 54.28 103 GLY A N 1
ATOM 807 C CA . GLY A 1 103 ? -21.811 3.941 31.886 1.00 54.28 103 GLY A CA 1
ATOM 808 C C . GLY A 1 103 ? -21.047 4.731 32.954 1.00 54.28 103 GLY A C 1
ATOM 809 O O . GLY A 1 103 ? -21.666 5.487 33.697 1.00 54.28 103 GLY A O 1
ATOM 810 N N . ARG A 1 104 ? -19.721 4.574 33.037 1.00 54.53 104 ARG A N 1
ATOM 811 C CA . ARG A 1 104 ? -18.852 5.241 34.013 1.00 54.53 104 ARG A CA 1
ATOM 812 C C . ARG A 1 104 ? -17.902 6.207 33.319 1.00 54.53 104 ARG A C 1
ATOM 814 O O . ARG A 1 104 ? -16.840 5.787 32.884 1.00 54.53 104 ARG A O 1
ATOM 821 N N . THR A 1 105 ? -18.245 7.487 33.226 1.00 52.09 105 THR A N 1
ATOM 822 C CA . THR A 1 105 ? -17.261 8.529 32.881 1.00 52.09 105 THR A CA 1
ATOM 823 C C . THR A 1 105 ? -16.516 9.009 34.125 1.00 52.09 105 THR A C 1
ATOM 825 O O . THR A 1 105 ? -17.105 9.065 35.199 1.00 52.09 105 THR A O 1
ATOM 828 N N . ASP A 1 106 ? -15.241 9.394 33.978 1.00 46.06 106 ASP A N 1
ATOM 829 C CA . ASP A 1 106 ? -14.355 9.931 35.039 1.00 46.06 106 ASP A CA 1
ATOM 830 C C . ASP A 1 106 ? -14.756 11.335 35.561 1.00 46.06 106 ASP A C 1
ATOM 832 O O . ASP A 1 106 ? -13.945 12.112 36.057 1.00 46.06 106 ASP A O 1
ATOM 836 N N . GLY A 1 107 ? -16.033 11.680 35.475 1.00 47.94 107 GLY A N 1
ATOM 837 C CA . GLY A 1 107 ? -16.631 12.874 36.056 1.00 47.94 107 GLY A CA 1
ATOM 838 C C . GLY A 1 107 ? -18.111 12.600 36.275 1.00 47.94 107 GLY A C 1
ATOM 839 O O . GLY A 1 107 ? -18.701 11.870 35.480 1.00 47.94 107 GLY A O 1
ATOM 840 N N . ASP A 1 108 ? -18.679 13.172 37.339 1.00 43.62 108 ASP A N 1
ATOM 841 C CA . ASP A 1 108 ? -20.000 12.930 37.963 1.00 43.62 108 ASP A CA 1
ATOM 842 C C . ASP A 1 108 ? -21.257 12.884 37.054 1.00 43.62 108 ASP A C 1
ATOM 844 O O . ASP A 1 108 ? -22.383 12.795 37.541 1.00 43.62 108 ASP A O 1
ATOM 848 N N . MET A 1 109 ? -21.125 12.903 35.728 1.00 43.94 109 MET A N 1
ATOM 849 C CA . MET A 1 109 ? -22.185 12.482 34.819 1.00 43.94 109 MET A CA 1
ATOM 850 C C . MET A 1 109 ? -22.324 10.956 34.825 1.00 43.94 109 MET A C 1
ATOM 852 O O . MET A 1 109 ? -21.713 10.246 34.030 1.00 43.94 109 MET A O 1
ATOM 856 N N . GLN A 1 110 ? -23.211 10.442 35.675 1.00 49.66 110 GLN A N 1
ATOM 857 C CA . GLN A 1 110 ? -23.808 9.129 35.447 1.00 49.66 110 GLN A CA 1
ATOM 858 C C . GLN A 1 110 ? -24.551 9.155 34.109 1.00 49.66 110 GLN A C 1
ATOM 860 O O . GLN A 1 110 ? -25.615 9.762 33.963 1.00 49.66 110 GLN A O 1
ATOM 865 N N . ILE A 1 111 ? -23.995 8.472 33.110 1.00 47.34 111 ILE A N 1
ATOM 866 C CA . ILE A 1 111 ? -24.669 8.181 31.843 1.00 47.34 111 ILE A CA 1
ATOM 867 C C . ILE A 1 111 ? -25.648 7.017 32.092 1.00 47.34 111 ILE A C 1
ATOM 869 O O . ILE A 1 111 ? -25.626 5.994 31.414 1.00 47.34 111 ILE A O 1
ATOM 873 N N . ASP A 1 112 ? -26.517 7.144 33.093 1.00 48.88 112 ASP A N 1
ATOM 874 C CA . ASP A 1 112 ? -27.554 6.151 33.399 1.00 48.88 112 ASP A CA 1
ATOM 875 C C . ASP A 1 112 ? -28.740 6.263 32.424 1.00 48.88 112 ASP A C 1
ATOM 877 O O . ASP A 1 112 ? -29.566 5.360 32.321 1.00 48.88 112 ASP A O 1
ATOM 881 N N . SER A 1 113 ? -28.802 7.343 31.636 1.00 48.28 113 SER A N 1
ATOM 882 C CA . SER A 1 113 ? -29.931 7.659 30.753 1.00 48.28 113 SER A CA 1
ATOM 883 C C . SER A 1 113 ? -29.843 7.081 29.338 1.00 48.28 113 SER A C 1
ATOM 885 O O . SER A 1 113 ? -30.851 7.050 28.630 1.00 48.28 113 SER A O 1
ATOM 887 N N . PHE A 1 114 ? -28.681 6.599 28.889 1.00 51.09 114 PHE A N 1
ATOM 888 C CA . PHE A 1 114 ? -28.593 5.982 27.565 1.00 51.09 114 PHE A CA 1
ATOM 889 C C . PHE A 1 114 ? -28.969 4.513 27.654 1.00 51.09 114 PHE A C 1
ATOM 891 O O . PHE A 1 114 ? -28.291 3.736 28.329 1.00 51.09 114 PHE A O 1
ATOM 898 N N . SER A 1 115 ? -30.008 4.114 26.922 1.00 57.88 115 SER A N 1
ATOM 899 C CA . SER A 1 115 ? -30.334 2.698 26.767 1.00 57.88 115 SER A CA 1
ATOM 900 C C . SER A 1 115 ? -29.106 1.928 26.237 1.00 57.88 115 SER A C 1
ATOM 902 O O . SER A 1 115 ? -28.377 2.469 25.393 1.00 57.88 115 SER A O 1
ATOM 904 N N . PRO A 1 116 ? -28.863 0.679 26.677 1.00 56.88 116 PRO A N 1
ATOM 905 C CA . PRO A 1 116 ? -27.802 -0.174 26.132 1.00 56.88 116 PRO A CA 1
ATOM 906 C C . PRO A 1 116 ? -27.820 -0.225 24.596 1.00 56.88 116 PRO A C 1
ATOM 908 O O . PRO A 1 116 ? -26.773 -0.161 23.958 1.00 56.88 116 PRO A O 1
ATOM 911 N N . SER A 1 117 ? -29.015 -0.198 23.996 1.00 52.66 117 SER A N 1
ATOM 912 C CA . SER A 1 117 ? -29.241 -0.100 22.550 1.00 52.66 117 SER A CA 1
ATOM 913 C C . SER A 1 117 ? -28.688 1.175 21.903 1.00 52.66 117 SER A C 1
ATOM 915 O O . SER A 1 117 ? -28.147 1.113 20.801 1.00 52.66 117 SER A O 1
ATOM 917 N N . THR A 1 118 ? -28.777 2.333 22.562 1.00 56.62 118 THR A N 1
ATOM 918 C CA . THR A 1 118 ? -28.239 3.600 22.031 1.00 56.62 118 THR A CA 1
ATOM 919 C C . THR A 1 118 ? -26.712 3.634 22.110 1.00 56.62 118 THR A C 1
ATOM 921 O O . THR A 1 118 ? -26.059 4.118 21.184 1.00 56.62 118 THR A O 1
ATOM 924 N N . ARG A 1 119 ? -26.134 3.067 23.179 1.00 58.03 119 ARG A N 1
ATOM 925 C CA . ARG A 1 119 ? -24.676 2.923 23.340 1.00 58.03 119 ARG A CA 1
ATOM 926 C C . ARG A 1 119 ? -24.108 1.990 22.267 1.00 58.03 119 ARG A C 1
ATOM 928 O O . ARG A 1 119 ? -23.154 2.350 21.579 1.00 58.03 119 ARG A O 1
ATOM 935 N N . LEU A 1 120 ? -24.777 0.854 22.042 1.00 57.72 120 LEU A N 1
ATOM 936 C CA . LEU A 1 120 ? -24.458 -0.101 20.978 1.00 57.72 120 LEU A CA 1
ATOM 937 C C . LEU A 1 120 ? -24.513 0.531 19.583 1.00 57.72 120 LEU A C 1
ATOM 939 O O . LEU A 1 120 ? -23.617 0.318 18.770 1.00 57.72 120 LEU A O 1
ATOM 943 N N . ALA A 1 121 ? -25.563 1.305 19.295 1.00 56.38 121 ALA A N 1
ATOM 944 C CA . ALA A 1 121 ? -25.797 1.863 17.965 1.00 56.38 121 ALA A CA 1
ATOM 945 C C . ALA A 1 121 ? -24.725 2.881 17.546 1.00 56.38 121 ALA A C 1
ATOM 947 O O . ALA A 1 121 ? -24.325 2.904 16.381 1.00 56.38 121 ALA A O 1
ATOM 948 N N . ASN A 1 122 ? -24.233 3.698 18.480 1.00 55.00 122 ASN A N 1
ATOM 949 C CA . ASN A 1 122 ? -23.198 4.693 18.188 1.00 55.00 122 ASN A CA 1
ATOM 950 C C . ASN A 1 122 ? -21.821 4.047 17.980 1.00 55.00 122 ASN A C 1
ATOM 952 O O . ASN A 1 122 ? -21.119 4.399 17.034 1.00 55.00 122 ASN A O 1
ATOM 956 N N . ILE A 1 123 ? -21.477 3.052 18.799 1.00 61.47 123 ILE A N 1
ATOM 957 C CA . ILE A 1 123 ? -20.215 2.301 18.707 1.00 61.47 123 ILE A CA 1
ATOM 958 C C . ILE A 1 123 ? -20.197 1.442 17.442 1.00 61.47 123 ILE A C 1
ATOM 960 O O . ILE A 1 123 ? -19.235 1.476 16.678 1.00 61.47 123 ILE A O 1
ATOM 964 N N . SER A 1 124 ? -21.301 0.748 17.159 1.00 61.22 124 SER A N 1
ATOM 965 C CA . SER A 1 124 ? -21.461 -0.020 15.927 1.00 61.22 124 SER A CA 1
ATOM 966 C C . SER A 1 124 ? -21.367 0.887 14.694 1.00 61.22 124 SER A C 1
ATOM 968 O O . SER A 1 124 ? -20.650 0.556 13.755 1.00 61.22 124 SER A O 1
ATOM 970 N N . ARG A 1 125 ? -21.991 2.076 14.696 1.00 61.94 125 ARG A N 1
ATOM 971 C CA . ARG A 1 125 ? -21.890 3.013 13.561 1.00 61.94 125 ARG A CA 1
ATOM 972 C C . ARG A 1 125 ? -20.480 3.529 13.313 1.00 61.94 125 ARG A C 1
ATOM 974 O O . ARG A 1 125 ?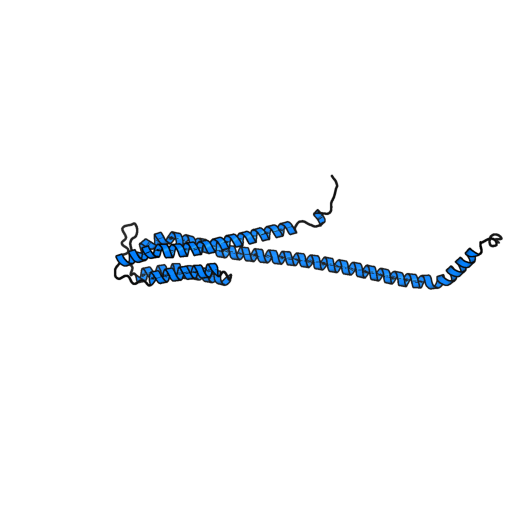 -20.109 3.619 12.148 1.00 61.94 125 ARG A O 1
ATOM 981 N N . LEU A 1 126 ? -19.734 3.889 14.355 1.00 58.44 126 LEU A N 1
ATOM 982 C CA . LEU A 1 126 ? -18.381 4.433 14.210 1.00 58.44 126 LEU A CA 1
ATOM 983 C C . LEU A 1 126 ? -17.382 3.342 13.806 1.00 58.44 126 LEU A C 1
ATOM 985 O O . LEU A 1 126 ? -16.708 3.475 12.791 1.00 58.44 126 LEU A O 1
ATOM 989 N N . LEU A 1 127 ? -17.356 2.215 14.519 1.00 67.69 127 LEU A N 1
ATOM 990 C CA . LEU A 1 127 ? -16.359 1.167 14.277 1.00 67.69 127 LEU A CA 1
ATOM 991 C C . LEU A 1 127 ? -16.682 0.336 13.035 1.00 67.69 127 LEU A C 1
ATOM 993 O O . LEU A 1 127 ? -15.803 0.087 12.216 1.00 67.69 127 LEU A O 1
ATOM 997 N N . VAL A 1 128 ? -17.939 -0.077 12.834 1.00 67.81 128 VAL A N 1
ATOM 998 C CA . VAL A 1 128 ? -18.282 -0.948 11.695 1.00 67.81 128 VAL A CA 1
ATOM 999 C C . VAL A 1 128 ? -18.168 -0.197 10.374 1.00 67.81 128 VAL A C 1
ATOM 1001 O O . VAL A 1 128 ? -17.732 -0.792 9.389 1.00 67.81 128 VAL A O 1
ATOM 1004 N N . ARG A 1 129 ? -18.524 1.095 10.332 1.00 72.19 129 ARG A N 1
ATOM 1005 C CA . ARG A 1 129 ? -18.374 1.909 9.119 1.00 72.19 129 ARG A CA 1
ATOM 1006 C C . ARG A 1 129 ? -16.904 2.057 8.741 1.00 72.19 129 ARG A C 1
ATOM 1008 O O . ARG A 1 129 ? -16.561 1.747 7.604 1.00 72.19 129 ARG A O 1
ATOM 1015 N N . ASP A 1 130 ? -16.060 2.463 9.681 1.00 70.62 130 ASP A N 1
ATOM 1016 C CA . ASP A 1 130 ? -14.648 2.741 9.406 1.00 70.62 130 ASP A CA 1
ATOM 1017 C C . ASP A 1 130 ? -13.872 1.458 9.075 1.00 70.62 130 ASP A C 1
ATOM 1019 O O . ASP A 1 130 ? -13.078 1.427 8.132 1.00 70.62 130 ASP A O 1
ATOM 1023 N N . ILE A 1 131 ? -14.162 0.351 9.768 1.00 72.12 131 ILE A N 1
ATOM 1024 C CA . ILE A 1 131 ? -13.597 -0.968 9.444 1.00 72.12 131 ILE A CA 1
ATOM 1025 C C . ILE A 1 131 ? -14.079 -1.445 8.068 1.00 72.12 131 ILE A C 1
ATOM 1027 O O . ILE A 1 131 ? -13.317 -2.059 7.328 1.00 72.12 131 ILE A O 1
ATOM 1031 N N . LYS A 1 132 ? -15.340 -1.186 7.698 1.00 77.44 132 LYS A N 1
ATOM 1032 C CA . LYS A 1 132 ? -15.869 -1.540 6.370 1.00 77.44 132 LYS A CA 1
ATOM 1033 C C . LYS A 1 132 ? -15.237 -0.708 5.260 1.00 77.44 132 LYS A C 1
ATOM 1035 O O . LYS A 1 132 ? -14.953 -1.252 4.201 1.00 77.44 132 LYS A O 1
ATOM 1040 N N . GLU A 1 133 ? -15.000 0.577 5.493 1.00 78.44 133 GLU A N 1
ATOM 1041 C CA . GLU A 1 133 ? -14.264 1.426 4.553 1.00 78.44 133 GLU A CA 1
ATOM 1042 C C . GLU A 1 133 ? -12.819 0.930 4.389 1.00 78.44 133 GLU A C 1
ATOM 1044 O O . GLU A 1 133 ? -12.326 0.825 3.270 1.00 78.44 133 GLU A O 1
ATOM 1049 N N . THR A 1 134 ? -12.178 0.527 5.489 1.00 71.50 134 THR A N 1
ATOM 1050 C CA . THR A 1 134 ? -10.832 -0.068 5.477 1.00 71.50 134 THR A CA 1
ATOM 1051 C C . THR A 1 134 ? -10.796 -1.386 4.699 1.00 71.50 134 THR A C 1
ATOM 1053 O O . THR A 1 134 ? -9.927 -1.572 3.852 1.00 71.50 134 THR A O 1
ATOM 1056 N N . GLU A 1 135 ? -11.760 -2.280 4.934 1.00 77.56 135 GLU A N 1
ATOM 1057 C CA . GLU A 1 135 ? -11.904 -3.541 4.195 1.00 77.56 135 GLU A CA 1
ATOM 1058 C C . GLU A 1 135 ? -12.157 -3.298 2.701 1.00 77.56 135 GLU A C 1
ATOM 1060 O O . GLU A 1 135 ? -11.554 -3.965 1.865 1.00 77.56 135 GLU A O 1
ATOM 1065 N N . LEU A 1 136 ? -13.012 -2.330 2.353 1.00 80.31 136 LEU A N 1
ATOM 1066 C CA . LEU A 1 136 ? -13.290 -1.977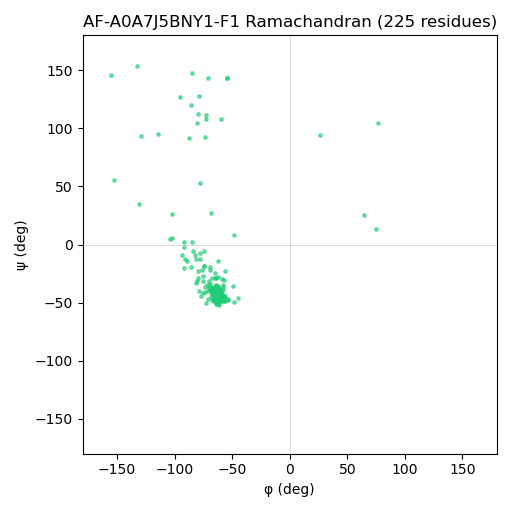 0.960 1.00 80.31 136 LEU A CA 1
ATOM 1067 C C . LEU A 1 136 ? -12.007 -1.533 0.251 1.00 80.31 136 LEU A C 1
ATOM 1069 O O . LEU A 1 136 ? -11.695 -2.037 -0.824 1.00 80.31 136 LEU A O 1
ATOM 1073 N N . ILE A 1 137 ? -11.234 -0.650 0.883 1.00 72.75 137 ILE A N 1
ATOM 1074 C CA . ILE A 1 137 ? -9.968 -0.158 0.331 1.00 72.75 137 ILE A CA 1
ATOM 1075 C C . ILE A 1 137 ? -8.940 -1.294 0.228 1.00 72.75 137 ILE A C 1
ATOM 1077 O O . ILE A 1 137 ? -8.262 -1.423 -0.789 1.00 72.75 137 ILE A O 1
ATOM 1081 N N . ALA A 1 138 ? -8.846 -2.162 1.237 1.00 76.06 138 ALA A N 1
ATOM 1082 C CA . ALA A 1 138 ? -7.982 -3.339 1.179 1.00 76.06 138 ALA A CA 1
ATOM 1083 C C . ALA A 1 138 ? -8.371 -4.275 0.021 1.00 76.06 138 ALA A C 1
ATOM 1085 O O . ALA A 1 138 ? -7.498 -4.746 -0.711 1.00 76.06 138 ALA A O 1
ATOM 1086 N N . SER A 1 139 ? -9.672 -4.481 -0.200 1.00 80.12 139 SER A N 1
ATOM 1087 C CA . SER A 1 139 ? -10.198 -5.286 -1.301 1.00 80.12 139 SER A CA 1
ATOM 1088 C C . SER A 1 139 ? -9.925 -4.658 -2.671 1.00 80.12 139 SER A C 1
ATOM 1090 O O . SER A 1 139 ? -9.550 -5.393 -3.584 1.00 80.12 139 SER A O 1
ATOM 1092 N N . GLU A 1 140 ? -10.043 -3.332 -2.816 1.00 80.38 140 GLU A N 1
ATOM 1093 C CA . GLU A 1 140 ? -9.676 -2.597 -4.043 1.00 80.38 140 GLU A CA 1
ATOM 1094 C C . GLU A 1 140 ? -8.208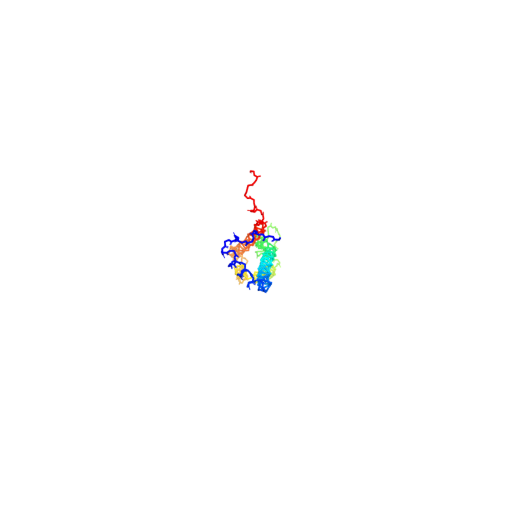 -2.828 -4.434 1.00 80.38 140 GLU A C 1
ATOM 1096 O O . GLU A 1 140 ? -7.866 -2.842 -5.618 1.00 80.38 140 GLU A O 1
ATOM 1101 N N . PHE A 1 141 ? -7.339 -3.048 -3.446 1.00 73.12 141 PHE A N 1
ATOM 1102 C CA . PHE A 1 141 ? -5.907 -3.260 -3.649 1.00 73.12 141 PHE A CA 1
ATOM 1103 C C . PHE A 1 141 ? -5.456 -4.723 -3.554 1.00 73.12 141 PHE A C 1
ATOM 1105 O O . PHE A 1 141 ? -4.255 -4.990 -3.642 1.00 73.12 141 PHE A O 1
ATOM 1112 N N . GLY A 1 142 ? -6.393 -5.666 -3.407 1.00 81.12 142 GLY A N 1
ATOM 1113 C CA . GLY A 1 142 ? -6.096 -7.096 -3.295 1.00 81.12 142 GLY A CA 1
ATOM 1114 C C . GLY A 1 142 ? -5.294 -7.467 -2.043 1.00 81.12 142 GLY A C 1
ATOM 1115 O O . GLY A 1 142 ? -4.570 -8.463 -2.054 1.00 81.12 142 GLY A O 1
ATOM 1116 N N . ASP A 1 143 ? -5.377 -6.668 -0.976 1.00 82.38 143 ASP A N 1
ATOM 1117 C CA . ASP A 1 143 ? -4.638 -6.908 0.261 1.00 82.38 143 ASP A CA 1
ATOM 1118 C C . ASP A 1 143 ? -5.426 -7.825 1.207 1.00 82.38 143 ASP A C 1
ATOM 1120 O O . ASP A 1 143 ? -6.272 -7.400 2.003 1.00 82.38 143 ASP A O 1
ATOM 1124 N N . VAL A 1 144 ? -5.164 -9.126 1.070 1.00 84.44 144 VAL A N 1
ATOM 1125 C CA . VAL A 1 144 ? -5.851 -10.183 1.823 1.00 84.44 144 VAL A CA 1
ATOM 1126 C C . VAL A 1 144 ? -5.552 -10.091 3.320 1.00 84.44 144 VAL A C 1
ATOM 1128 O O . VAL A 1 144 ? -6.449 -10.329 4.124 1.00 84.44 144 VAL A O 1
ATOM 1131 N N . GLU A 1 145 ? -4.333 -9.713 3.713 1.00 82.56 145 GLU A N 1
ATOM 1132 C CA . GLU A 1 145 ? -3.935 -9.643 5.124 1.00 82.56 145 GLU A CA 1
ATOM 1133 C C . GLU A 1 145 ? -4.720 -8.552 5.861 1.00 82.56 145 GLU A C 1
ATOM 1135 O O . GLU A 1 145 ? -5.336 -8.823 6.895 1.00 82.56 145 GLU A O 1
ATOM 1140 N N . ILE A 1 146 ? -4.786 -7.347 5.284 1.00 77.81 146 ILE A N 1
ATOM 1141 C CA . ILE A 1 146 ? -5.562 -6.236 5.856 1.00 77.81 146 ILE A CA 1
ATOM 1142 C C . ILE A 1 146 ? -7.055 -6.589 5.893 1.00 77.81 146 ILE A C 1
ATOM 1144 O O . ILE A 1 146 ? -7.727 -6.328 6.892 1.00 77.81 146 ILE A O 1
ATOM 1148 N N . SER A 1 147 ? -7.574 -7.226 4.840 1.00 79.62 147 SER A N 1
ATOM 1149 C CA . SER A 1 147 ? -8.982 -7.640 4.770 1.00 79.62 147 SER A CA 1
ATOM 1150 C C . SER A 1 147 ? -9.340 -8.651 5.868 1.00 79.62 147 SER A C 1
ATOM 1152 O O . SER A 1 147 ? -10.351 -8.494 6.556 1.00 79.62 147 SER A O 1
ATOM 1154 N N . VAL A 1 148 ? -8.488 -9.660 6.088 1.00 83.38 148 VAL A N 1
ATOM 1155 C CA . VAL A 1 148 ? -8.663 -10.662 7.153 1.00 83.38 148 VAL A CA 1
ATOM 1156 C C . VAL A 1 148 ? -8.598 -10.010 8.533 1.00 83.38 148 VAL A C 1
ATOM 1158 O O . VAL A 1 148 ? -9.441 -10.309 9.381 1.00 83.38 148 VAL A O 1
ATOM 1161 N N . ALA A 1 149 ? -7.657 -9.089 8.752 1.00 78.31 149 ALA A N 1
ATOM 1162 C CA . ALA A 1 149 ? -7.543 -8.375 10.019 1.00 78.31 149 ALA A CA 1
ATOM 1163 C C . ALA A 1 149 ? -8.785 -7.506 10.299 1.00 78.31 149 ALA A C 1
ATOM 1165 O O . ALA A 1 149 ? -9.366 -7.583 11.381 1.00 78.31 149 ALA A O 1
ATOM 1166 N N . CYS A 1 150 ? -9.278 -6.760 9.304 1.00 81.75 150 CYS A N 1
ATOM 1167 C CA . CYS A 1 150 ? -10.506 -5.965 9.425 1.00 81.75 150 CYS A CA 1
ATOM 1168 C C . CYS A 1 150 ? -11.734 -6.837 9.734 1.00 81.75 150 CYS A C 1
ATOM 1170 O O . CYS A 1 150 ? -12.573 -6.478 10.568 1.00 81.75 150 CYS A O 1
ATOM 1172 N N . LEU A 1 151 ? -11.837 -8.008 9.099 1.00 83.38 151 LEU A N 1
ATOM 1173 C CA . LEU A 1 151 ? -12.901 -8.970 9.376 1.00 83.38 151 LEU A CA 1
ATOM 1174 C C . LEU A 1 151 ? -12.816 -9.522 10.807 1.00 83.38 151 LEU A C 1
ATOM 1176 O O . LEU A 1 151 ? -13.849 -9.681 11.460 1.00 83.38 151 LEU A O 1
ATOM 1180 N N . ALA A 1 152 ? -11.609 -9.797 11.303 1.00 81.06 152 ALA A N 1
ATOM 1181 C CA . ALA A 1 152 ? -11.389 -10.274 12.665 1.00 81.06 152 ALA A CA 1
ATOM 1182 C C . ALA A 1 152 ? -11.801 -9.226 13.709 1.00 81.06 152 ALA A C 1
ATOM 1184 O O . ALA A 1 152 ? -12.524 -9.562 14.648 1.00 81.06 152 ALA A O 1
ATOM 1185 N N . VAL A 1 153 ? -11.449 -7.952 13.496 1.00 79.38 153 VAL A N 1
ATOM 1186 C CA . VAL A 1 153 ? -11.902 -6.841 14.348 1.00 79.38 153 VAL A CA 1
ATOM 1187 C C . VAL A 1 153 ? -13.427 -6.748 14.343 1.00 79.38 153 VAL A C 1
ATOM 1189 O O . VAL A 1 153 ? -14.049 -6.704 15.404 1.00 79.38 153 VAL A O 1
ATOM 1192 N N . ARG A 1 154 ? -14.061 -6.784 13.163 1.00 79.75 154 ARG A N 1
ATOM 1193 C CA . ARG A 1 154 ? -15.528 -6.739 13.053 1.00 79.75 154 ARG A CA 1
ATOM 1194 C C . ARG A 1 154 ? -16.187 -7.880 13.821 1.00 79.75 154 ARG A C 1
ATOM 1196 O O . ARG A 1 154 ? -17.160 -7.640 14.529 1.00 79.75 154 ARG A O 1
ATOM 1203 N N . ARG A 1 155 ? -15.666 -9.102 13.687 1.00 82.12 155 ARG A N 1
ATOM 1204 C CA . ARG A 1 155 ? -16.161 -10.266 14.433 1.00 82.12 155 ARG A CA 1
ATOM 1205 C C . ARG A 1 155 ? -15.986 -10.078 15.931 1.00 82.12 155 ARG A C 1
ATOM 1207 O O . ARG A 1 155 ? -16.952 -10.256 16.649 1.00 82.12 155 ARG A O 1
ATOM 1214 N N . ALA A 1 156 ? -14.819 -9.635 16.393 1.00 78.88 156 ALA A N 1
ATOM 1215 C CA . ALA A 1 156 ? -14.577 -9.397 17.813 1.00 78.88 156 ALA A CA 1
ATOM 1216 C C . ALA A 1 156 ? -15.530 -8.340 18.402 1.00 78.88 156 ALA A C 1
ATOM 1218 O O . ALA A 1 156 ? -16.050 -8.524 19.500 1.00 78.88 156 ALA A O 1
ATOM 1219 N N . VAL A 1 157 ? -15.809 -7.266 17.654 1.00 76.00 157 VAL A N 1
ATOM 1220 C CA . VAL A 1 157 ? -16.793 -6.250 18.055 1.00 76.00 157 VAL A CA 1
ATOM 1221 C C . VAL A 1 157 ? -18.199 -6.849 18.094 1.00 76.00 157 VAL A C 1
ATOM 1223 O O . VAL A 1 157 ? -18.891 -6.683 19.089 1.00 76.00 157 VAL A O 1
ATOM 1226 N N . VAL A 1 158 ? -18.632 -7.570 17.057 1.00 76.88 158 VAL A N 1
ATOM 1227 C CA . VAL A 1 158 ? -19.962 -8.207 17.037 1.00 76.88 158 VAL A CA 1
ATOM 1228 C C . VAL A 1 158 ? -20.110 -9.241 18.156 1.00 76.88 158 VAL A C 1
ATOM 1230 O O . VAL A 1 158 ? -21.140 -9.245 18.824 1.00 76.88 158 VAL A O 1
ATOM 1233 N N . ASP A 1 159 ? -19.087 -10.058 18.406 1.00 79.88 159 ASP A N 1
ATOM 1234 C CA . ASP A 1 159 ? -19.051 -11.036 19.496 1.00 79.88 159 ASP A CA 1
ATOM 1235 C C . ASP A 1 159 ? -19.256 -10.340 20.846 1.00 79.88 159 ASP A C 1
ATOM 1237 O O . ASP A 1 159 ? -20.110 -10.760 21.625 1.00 79.88 159 ASP A O 1
ATOM 1241 N N . LEU A 1 160 ? -18.539 -9.237 21.098 1.00 74.88 160 LEU A N 1
ATOM 1242 C CA . LEU A 1 160 ? -18.720 -8.413 22.295 1.00 74.88 160 LEU A CA 1
ATOM 1243 C C . LEU A 1 160 ? -20.156 -7.877 22.397 1.00 74.88 160 LEU A C 1
ATOM 1245 O O . LEU A 1 160 ? -20.777 -7.971 23.452 1.00 74.88 160 LEU A O 1
ATOM 1249 N N . LEU A 1 161 ? -20.698 -7.343 21.299 1.00 70.75 161 LEU A N 1
ATOM 1250 C CA . LEU A 1 161 ? -22.053 -6.783 21.267 1.00 70.75 161 LEU A CA 1
ATOM 1251 C C . LEU A 1 161 ? -23.158 -7.843 21.400 1.00 70.75 161 LEU A C 1
ATOM 1253 O O . LEU A 1 161 ? -24.280 -7.506 21.773 1.00 70.75 161 LEU A O 1
ATOM 1257 N N . SER A 1 162 ? -22.862 -9.105 21.083 1.00 73.81 162 SER A N 1
ATOM 1258 C CA . SER A 1 162 ? -23.809 -10.222 21.174 1.00 73.81 162 SER A CA 1
ATOM 1259 C C . SER A 1 162 ? -23.947 -10.799 22.586 1.00 73.81 162 SER A C 1
ATOM 1261 O O . SER A 1 162 ? -24.873 -11.571 22.840 1.00 73.81 162 SER A O 1
ATOM 1263 N N . GLN A 1 163 ? -23.053 -10.431 23.512 1.00 71.56 163 GLN A N 1
ATOM 1264 C CA . GLN A 1 163 ? -23.118 -10.904 24.891 1.00 71.56 163 GLN A CA 1
ATOM 1265 C C . GLN A 1 163 ? -24.280 -10.234 25.623 1.00 71.56 163 GLN A C 1
ATOM 1267 O O . GLN A 1 163 ? -24.252 -9.050 25.948 1.00 71.56 163 GLN A O 1
ATOM 1272 N N . VAL A 1 164 ? -25.325 -11.012 25.894 1.00 62.22 164 VAL A N 1
ATOM 1273 C CA . VAL A 1 164 ? -26.443 -10.577 26.730 1.00 62.22 164 VAL A CA 1
ATOM 1274 C C . VAL A 1 164 ? -26.021 -10.720 28.189 1.00 62.22 164 VAL A C 1
ATOM 1276 O O . VAL A 1 164 ? -25.966 -11.830 28.712 1.00 62.22 164 VAL A O 1
ATOM 1279 N N . ALA A 1 165 ? -25.717 -9.600 28.843 1.00 64.81 165 ALA A N 1
ATOM 1280 C CA . ALA A 1 165 ? -25.439 -9.570 30.274 1.00 64.81 165 ALA A CA 1
ATOM 1281 C C . ALA A 1 165 ? -26.718 -9.210 31.059 1.00 64.81 165 ALA A C 1
ATOM 1283 O O . ALA A 1 165 ? -27.344 -8.189 30.764 1.00 64.81 165 ALA A O 1
ATOM 1284 N N . PRO A 1 166 ? -27.125 -10.013 32.058 1.00 60.47 166 PRO A N 1
ATOM 1285 C CA . PRO A 1 166 ? -28.332 -9.771 32.848 1.00 60.47 166 PRO A CA 1
ATOM 1286 C C . PRO A 1 166 ? -28.171 -8.624 33.856 1.00 60.47 166 PRO A C 1
ATOM 1288 O O . PRO A 1 166 ? -29.172 -8.074 34.315 1.00 60.47 166 PRO A O 1
ATOM 1291 N N . THR A 1 167 ? -26.934 -8.236 34.194 1.00 73.56 167 THR A N 1
ATOM 1292 C CA . THR A 1 167 ? -26.643 -7.114 35.095 1.00 73.56 167 THR A CA 1
ATOM 1293 C C . THR A 1 167 ? -25.558 -6.190 34.526 1.00 73.56 167 THR A C 1
ATOM 1295 O O . THR A 1 167 ? -24.686 -6.651 33.783 1.00 73.56 167 THR A O 1
ATOM 1298 N N . PRO A 1 168 ? -25.543 -4.893 34.902 1.00 70.00 168 PRO A N 1
ATOM 1299 C CA . PRO A 1 168 ? -24.466 -3.976 34.519 1.00 70.00 168 PRO A CA 1
ATOM 1300 C C . PRO A 1 168 ? -23.076 -4.445 34.977 1.00 70.00 168 PRO A C 1
ATOM 1302 O O . PRO A 1 168 ? -22.098 -4.276 34.262 1.00 70.00 168 PRO A O 1
ATOM 1305 N N . ALA A 1 169 ? -22.981 -5.092 36.143 1.00 71.44 169 ALA A N 1
ATOM 1306 C CA . ALA A 1 169 ? -21.711 -5.604 36.659 1.00 71.44 169 ALA A CA 1
ATOM 1307 C C . ALA A 1 169 ? -21.158 -6.774 35.822 1.00 71.44 169 ALA A C 1
ATOM 1309 O O . ALA A 1 169 ? -19.951 -6.860 35.594 1.00 71.44 169 ALA A O 1
ATOM 1310 N N . GLU A 1 170 ? -22.030 -7.666 35.346 1.00 74.81 170 GLU A N 1
ATOM 1311 C CA . GLU A 1 170 ? -21.645 -8.752 34.437 1.00 74.81 170 GLU A CA 1
ATOM 1312 C C . GLU A 1 170 ? -21.266 -8.225 33.052 1.00 74.81 170 GLU A C 1
ATOM 1314 O O . GLU A 1 170 ? -20.316 -8.726 32.453 1.00 74.81 170 GLU A O 1
ATOM 1319 N N . TRP A 1 171 ? -21.940 -7.170 32.583 1.00 74.69 171 TRP A N 1
ATOM 1320 C CA . TRP A 1 171 ? -21.571 -6.467 31.355 1.00 74.69 171 TRP A CA 1
ATOM 1321 C C . TRP A 1 171 ? -20.181 -5.836 31.460 1.00 74.69 171 TRP A C 1
ATOM 1323 O O . TRP A 1 171 ? -19.342 -6.052 30.591 1.00 74.69 171 TRP A O 1
ATOM 1333 N N . ASP A 1 172 ? -19.892 -5.121 32.547 1.00 71.62 172 ASP A N 1
ATOM 1334 C CA . ASP A 1 172 ? -18.584 -4.497 32.764 1.00 71.62 172 ASP A CA 1
ATOM 1335 C C . ASP A 1 172 ? -17.455 -5.531 32.791 1.00 71.62 172 ASP A C 1
ATOM 1337 O O . ASP A 1 172 ? -16.377 -5.310 32.231 1.00 71.62 172 ASP A O 1
ATOM 1341 N N . LYS A 1 173 ? -17.705 -6.681 33.425 1.00 78.25 173 LYS A N 1
ATOM 1342 C CA . LYS A 1 173 ? -16.768 -7.805 33.440 1.00 78.25 173 LYS A CA 1
ATOM 1343 C C . LYS A 1 173 ? -16.554 -8.364 32.029 1.00 78.25 173 LYS A C 1
ATOM 1345 O O . LYS A 1 173 ? -15.407 -8.478 31.603 1.00 78.25 173 LYS A O 1
ATOM 1350 N N . ALA A 1 174 ? -17.632 -8.628 31.292 1.00 76.12 174 ALA A N 1
ATOM 1351 C CA . ALA A 1 174 ? -17.586 -9.103 29.911 1.00 76.12 174 ALA A CA 1
ATOM 1352 C C . ALA A 1 174 ? -16.834 -8.137 28.979 1.00 76.12 174 ALA A C 1
ATOM 1354 O O . ALA A 1 174 ? -15.987 -8.562 28.189 1.00 76.12 174 ALA A O 1
ATOM 1355 N N . VAL A 1 175 ? -17.088 -6.832 29.102 1.00 74.88 175 VAL A N 1
ATOM 1356 C CA . VAL A 1 175 ? -16.401 -5.785 28.338 1.00 74.88 175 VAL A CA 1
ATOM 1357 C C . VAL A 1 175 ? -14.906 -5.800 28.632 1.00 74.88 175 VAL A C 1
ATOM 1359 O O . VAL A 1 175 ? -14.123 -5.788 27.689 1.00 74.88 175 VAL A O 1
ATOM 1362 N N . ARG A 1 176 ? -14.486 -5.883 29.901 1.00 75.81 176 ARG A N 1
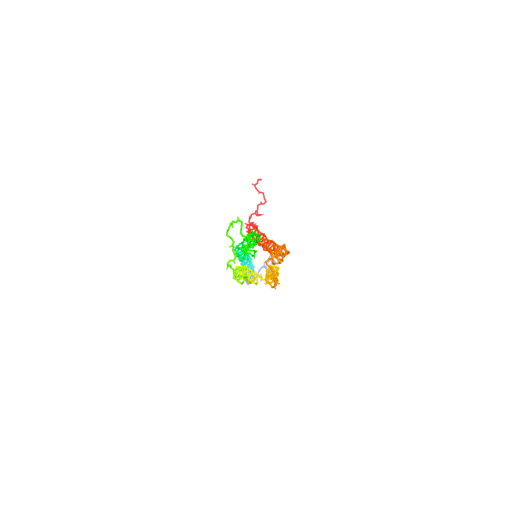ATOM 1363 C CA . ARG A 1 176 ? -13.058 -5.933 30.271 1.00 75.81 176 ARG A CA 1
ATOM 1364 C C . ARG A 1 176 ? -12.364 -7.203 29.786 1.00 75.81 176 ARG A C 1
ATOM 1366 O O . ARG A 1 176 ? -11.252 -7.126 29.272 1.00 75.81 176 ARG A O 1
ATOM 1373 N N . GLU A 1 177 ? -13.014 -8.357 29.906 1.00 80.94 177 GLU A N 1
ATOM 1374 C CA . GLU A 1 177 ? -12.463 -9.639 29.442 1.00 80.94 177 GLU A CA 1
ATOM 1375 C C . GLU A 1 177 ? -12.275 -9.660 27.917 1.00 80.94 177 GLU A C 1
ATOM 1377 O O . GLU A 1 177 ? -11.296 -10.205 27.409 1.00 80.94 177 GLU A O 1
ATOM 1382 N N . ASN A 1 178 ? -13.172 -9.005 27.177 1.00 77.69 178 ASN A N 1
ATOM 1383 C CA . ASN A 1 178 ? -13.097 -8.909 25.720 1.00 77.69 178 ASN A CA 1
ATOM 1384 C C . ASN A 1 178 ? -12.328 -7.671 25.232 1.00 77.69 178 ASN A C 1
ATOM 1386 O O . ASN A 1 178 ? -11.956 -7.618 24.060 1.00 77.69 178 ASN A O 1
ATOM 1390 N N . GLN A 1 179 ? -12.042 -6.703 26.107 1.00 76.38 179 GLN A N 1
ATOM 1391 C CA . GLN A 1 179 ? -11.280 -5.498 25.783 1.00 76.38 179 GLN A CA 1
ATOM 1392 C C . GLN A 1 179 ? -9.894 -5.860 25.265 1.00 76.38 179 GLN A C 1
ATOM 1394 O O . GLN A 1 179 ? -9.504 -5.358 24.215 1.00 76.38 179 GLN A O 1
ATOM 1399 N N . ALA A 1 180 ? -9.186 -6.744 25.974 1.00 79.06 180 ALA A N 1
ATOM 1400 C CA . ALA A 1 180 ? -7.863 -7.208 25.568 1.00 79.06 180 ALA A CA 1
ATOM 1401 C C . ALA A 1 180 ? -7.922 -7.852 24.177 1.00 79.06 180 ALA A C 1
ATOM 1403 O O . ALA A 1 180 ? -7.204 -7.440 23.276 1.00 79.06 180 ALA A O 1
ATOM 1404 N N . LYS A 1 181 ? -8.887 -8.754 23.954 1.00 81.69 181 LYS A N 1
ATOM 1405 C CA . LYS A 1 181 ? -9.081 -9.417 22.658 1.00 81.69 181 LYS A CA 1
ATOM 1406 C C . LYS A 1 181 ? -9.359 -8.421 21.529 1.00 81.69 181 LYS A C 1
ATOM 1408 O O . LYS A 1 181 ? -8.761 -8.536 20.466 1.00 81.69 181 LYS A O 1
ATOM 1413 N N . VAL A 1 182 ? -10.270 -7.466 21.724 1.00 76.50 182 VAL A N 1
ATOM 1414 C CA . VAL A 1 182 ? -10.596 -6.452 20.705 1.00 76.50 182 VAL A CA 1
ATOM 1415 C C . VAL A 1 182 ? -9.380 -5.563 20.434 1.00 76.50 182 VAL A C 1
ATOM 1417 O O . VAL A 1 182 ? -9.046 -5.346 19.271 1.00 76.50 182 VAL A O 1
ATOM 1420 N N . SER A 1 183 ? -8.682 -5.122 21.483 1.00 78.00 183 SER A N 1
ATOM 1421 C CA . SER A 1 183 ? -7.457 -4.321 21.379 1.00 78.00 183 SER A CA 1
ATOM 1422 C C . SER A 1 183 ? -6.359 -5.054 20.607 1.00 78.00 183 SER A C 1
ATOM 1424 O O . SER A 1 183 ? -5.773 -4.477 19.697 1.00 78.00 183 SER A O 1
ATOM 1426 N N . ASP A 1 184 ? -6.134 -6.338 20.892 1.00 83.94 184 ASP A N 1
ATOM 1427 C CA . ASP A 1 184 ? -5.152 -7.166 20.187 1.00 83.94 184 ASP A CA 1
ATOM 1428 C C . ASP A 1 184 ? -5.480 -7.275 18.688 1.00 83.94 184 ASP A C 1
ATOM 1430 O O . ASP A 1 184 ? -4.586 -7.205 17.841 1.00 83.94 184 ASP A O 1
ATOM 1434 N N . GLN A 1 185 ? -6.767 -7.403 18.332 1.00 82.88 185 GLN A N 1
ATOM 1435 C CA . GLN A 1 185 ? -7.194 -7.430 16.926 1.00 82.88 185 GLN A CA 1
ATOM 1436 C C . GLN A 1 185 ? -6.992 -6.075 16.235 1.00 82.88 185 GLN A C 1
ATOM 1438 O O . GLN A 1 185 ? -6.546 -6.045 15.086 1.00 82.88 185 GLN A O 1
ATOM 1443 N N . PHE A 1 186 ? -7.274 -4.960 16.918 1.00 78.69 186 PHE A N 1
ATOM 1444 C CA . PHE A 1 186 ? -6.988 -3.618 16.398 1.00 78.69 186 PHE A CA 1
ATOM 1445 C C . PHE A 1 186 ? -5.491 -3.406 16.180 1.00 78.69 186 PHE A C 1
ATOM 1447 O O . PHE A 1 186 ? -5.098 -2.988 15.092 1.00 78.69 186 PHE A O 1
ATOM 1454 N N . SER A 1 187 ? -4.666 -3.771 17.160 1.00 80.94 187 SER A N 1
ATOM 1455 C CA . SER A 1 187 ? -3.209 -3.655 17.083 1.00 80.94 187 SER A CA 1
ATOM 1456 C C . SER A 1 187 ? -2.632 -4.502 15.943 1.00 80.94 187 SER A C 1
ATOM 1458 O O . SER A 1 187 ? -1.791 -4.048 15.161 1.00 80.94 187 SER A O 1
ATOM 1460 N N . THR A 1 188 ? -3.166 -5.715 15.760 1.00 85.56 188 THR A N 1
ATOM 1461 C CA . THR A 1 188 ? -2.820 -6.598 14.636 1.00 85.56 188 THR A CA 1
ATOM 1462 C C . THR A 1 188 ? -3.180 -5.961 13.291 1.00 85.56 188 THR A C 1
ATOM 1464 O O . THR A 1 188 ? -2.351 -5.940 12.377 1.00 85.56 188 THR A O 1
ATOM 1467 N N . ALA A 1 189 ? -4.392 -5.409 13.161 1.00 78.12 189 ALA A N 1
ATOM 1468 C CA . ALA A 1 189 ? -4.836 -4.737 11.941 1.00 78.12 189 ALA A CA 1
ATOM 1469 C C . ALA A 1 189 ? -3.993 -3.492 11.639 1.00 78.12 189 ALA A C 1
ATOM 1471 O O . ALA A 1 189 ? -3.478 -3.354 10.531 1.00 78.12 189 ALA A O 1
ATOM 1472 N N . SER A 1 190 ? -3.787 -2.631 12.634 1.00 79.44 190 SER A N 1
ATOM 1473 C CA . SER A 1 190 ? -2.950 -1.432 12.546 1.00 79.44 190 SER A CA 1
ATOM 1474 C C . SER A 1 190 ? -1.521 -1.771 12.099 1.00 79.44 190 SER A C 1
ATOM 1476 O O . SER A 1 190 ? -0.993 -1.181 11.152 1.00 79.44 190 SER A O 1
ATOM 1478 N N . SER A 1 191 ? -0.925 -2.809 12.691 1.00 83.12 191 SER A N 1
ATOM 1479 C CA . SER A 1 191 ? 0.412 -3.298 12.334 1.00 83.12 191 SER A CA 1
ATOM 1480 C C . SER A 1 191 ? 0.484 -3.864 10.912 1.00 83.12 191 SER A C 1
ATOM 1482 O O . SER A 1 191 ? 1.492 -3.694 10.224 1.00 83.12 191 SER A O 1
ATOM 1484 N N . ALA A 1 192 ? -0.563 -4.547 10.438 1.00 82.62 192 ALA A N 1
ATOM 1485 C CA . ALA A 1 192 ? -0.636 -5.028 9.056 1.00 82.62 192 ALA A CA 1
ATOM 1486 C C . ALA A 1 192 ? -0.683 -3.864 8.052 1.00 82.62 192 ALA A C 1
ATOM 1488 O O . ALA A 1 192 ? 0.095 -3.849 7.095 1.00 82.62 192 ALA A O 1
ATOM 1489 N N . VAL A 1 193 ? -1.522 -2.851 8.301 1.00 78.94 193 VAL A N 1
ATOM 1490 C CA . VAL A 1 193 ? -1.594 -1.663 7.432 1.00 78.94 193 VAL A CA 1
ATOM 1491 C C . VAL A 1 193 ? -0.276 -0.882 7.461 1.00 78.94 193 VAL A C 1
ATOM 1493 O O . VAL A 1 193 ? 0.230 -0.495 6.408 1.00 78.94 193 VAL A O 1
ATOM 1496 N N . SER A 1 194 ? 0.340 -0.722 8.634 1.00 76.69 194 SER A N 1
ATOM 1497 C CA . SER A 1 194 ? 1.617 -0.008 8.791 1.00 76.69 194 SER A CA 1
ATOM 1498 C C . SER A 1 194 ? 2.749 -0.678 8.007 1.00 76.69 194 SER A C 1
ATOM 1500 O O . SER A 1 194 ? 3.396 -0.029 7.184 1.00 76.69 194 SER A O 1
ATOM 1502 N N . ARG A 1 195 ? 2.911 -2.004 8.140 1.00 85.44 195 ARG A N 1
ATOM 1503 C CA . ARG A 1 195 ? 3.867 -2.784 7.330 1.00 85.44 195 ARG A CA 1
ATOM 1504 C C . ARG A 1 195 ? 3.600 -2.650 5.833 1.00 85.44 195 ARG A C 1
ATOM 1506 O O . ARG A 1 195 ? 4.532 -2.618 5.027 1.00 85.44 195 ARG A O 1
ATOM 1513 N N . LYS A 1 196 ? 2.330 -2.566 5.423 1.00 84.12 196 LYS A N 1
ATOM 1514 C CA . LYS A 1 196 ? 1.990 -2.361 4.013 1.00 84.12 196 LYS A CA 1
ATOM 1515 C C . LYS A 1 196 ? 2.434 -0.989 3.511 1.00 84.12 196 LYS A C 1
ATOM 1517 O O . LYS A 1 196 ? 2.981 -0.911 2.410 1.00 84.12 196 LYS A O 1
ATOM 1522 N N . ILE A 1 197 ? 2.246 0.063 4.306 1.00 75.69 197 ILE A N 1
ATOM 1523 C CA . ILE A 1 197 ? 2.730 1.412 3.983 1.00 75.69 197 ILE A CA 1
ATOM 1524 C C . ILE A 1 197 ? 4.253 1.419 3.861 1.00 75.69 197 ILE A C 1
ATOM 1526 O O . ILE A 1 197 ? 4.765 1.912 2.858 1.00 75.69 197 ILE A O 1
ATOM 1530 N N . GLU A 1 198 ? 4.971 0.829 4.817 1.00 82.19 198 GLU A N 1
ATOM 1531 C CA . GLU A 1 198 ? 6.437 0.729 4.777 1.00 82.19 198 GLU A CA 1
ATOM 1532 C C . GLU A 1 198 ? 6.918 0.028 3.498 1.00 82.19 198 GLU A C 1
ATOM 1534 O O . GLU A 1 198 ? 7.807 0.521 2.801 1.00 82.19 198 GLU A O 1
ATOM 1539 N N . ASN A 1 199 ? 6.267 -1.076 3.119 1.00 85.50 199 ASN A N 1
ATOM 1540 C CA . ASN A 1 199 ? 6.564 -1.791 1.879 1.00 85.50 199 ASN A CA 1
ATOM 1541 C C . ASN A 1 199 ? 6.301 -0.938 0.626 1.00 85.50 199 ASN A C 1
ATOM 1543 O O . ASN A 1 199 ? 7.110 -0.941 -0.305 1.00 85.50 199 ASN A O 1
ATOM 1547 N N . LEU A 1 200 ? 5.191 -0.193 0.585 1.00 79.56 200 LEU A N 1
ATOM 1548 C CA . LEU A 1 200 ? 4.884 0.722 -0.521 1.00 79.56 200 LEU A CA 1
ATOM 1549 C C . LEU A 1 200 ? 5.905 1.867 -0.598 1.00 79.56 200 LEU A C 1
ATOM 1551 O O . LEU A 1 200 ? 6.381 2.195 -1.685 1.00 79.56 200 LEU A O 1
ATOM 1555 N N . GLN A 1 201 ? 6.308 2.432 0.540 1.00 77.62 201 GLN A N 1
ATOM 1556 C CA . GLN A 1 201 ? 7.352 3.456 0.609 1.00 77.62 201 GLN A CA 1
ATOM 1557 C C . GLN A 1 201 ? 8.701 2.923 0.117 1.00 77.62 201 GLN A C 1
ATOM 1559 O O . GLN A 1 201 ? 9.372 3.593 -0.673 1.00 77.62 201 GLN A O 1
ATOM 1564 N N . LEU A 1 202 ? 9.074 1.697 0.492 1.00 81.56 202 LEU A N 1
ATOM 1565 C CA . LEU A 1 202 ? 10.282 1.046 -0.010 1.00 81.56 202 LEU A CA 1
ATOM 1566 C C . LEU A 1 202 ? 10.233 0.865 -1.536 1.00 81.56 202 LEU A C 1
ATOM 1568 O O . LEU A 1 202 ? 11.211 1.176 -2.218 1.00 81.56 202 LEU A O 1
ATOM 1572 N N . GLN A 1 203 ? 9.095 0.439 -2.096 1.00 75.62 203 GLN A N 1
ATOM 1573 C CA . GLN A 1 203 ? 8.911 0.337 -3.551 1.00 75.62 203 GLN A CA 1
ATOM 1574 C C . GLN A 1 203 ? 9.071 1.692 -4.252 1.00 75.62 203 GLN A C 1
ATOM 1576 O O . GLN A 1 203 ? 9.723 1.764 -5.295 1.00 75.62 203 GLN A O 1
ATOM 1581 N N . ILE A 1 204 ? 8.541 2.771 -3.667 1.00 77.44 204 ILE A N 1
ATOM 1582 C CA . ILE A 1 204 ? 8.712 4.139 -4.179 1.00 77.44 204 ILE A CA 1
ATOM 1583 C C . ILE A 1 204 ? 10.192 4.538 -4.167 1.00 77.44 204 ILE A C 1
ATOM 1585 O O . ILE A 1 204 ? 10.691 5.081 -5.154 1.00 77.44 204 ILE A O 1
ATOM 1589 N N . VAL A 1 205 ? 10.917 4.256 -3.079 1.00 78.62 205 VAL A N 1
ATOM 1590 C CA . VAL A 1 205 ? 12.355 4.554 -2.965 1.00 78.62 205 VAL A CA 1
ATOM 1591 C C . VAL A 1 205 ? 13.170 3.759 -3.989 1.00 78.62 205 VAL A C 1
ATOM 1593 O O . VAL A 1 205 ? 14.021 4.338 -4.666 1.00 78.62 205 VAL A O 1
ATOM 1596 N N . ILE A 1 206 ? 12.893 2.464 -4.160 1.00 73.19 206 ILE A N 1
ATOM 1597 C CA . ILE A 1 206 ? 13.561 1.619 -5.164 1.00 73.19 206 ILE A CA 1
ATOM 1598 C C . ILE A 1 206 ? 13.265 2.130 -6.579 1.00 73.19 206 ILE A C 1
ATOM 1600 O O . ILE A 1 206 ? 14.185 2.252 -7.389 1.00 73.19 206 ILE A O 1
ATOM 1604 N N . ALA A 1 207 ? 12.008 2.471 -6.879 1.00 71.81 207 ALA A N 1
ATOM 1605 C CA . ALA A 1 207 ? 11.623 3.028 -8.174 1.00 71.81 207 ALA A CA 1
ATOM 1606 C C . ALA A 1 207 ? 12.346 4.354 -8.459 1.00 71.81 207 ALA A C 1
ATOM 1608 O O . ALA A 1 207 ? 12.815 4.567 -9.577 1.00 71.81 207 ALA A O 1
ATOM 1609 N N . LYS A 1 208 ? 12.510 5.211 -7.441 1.00 78.62 208 LYS A N 1
ATOM 1610 C CA . LYS A 1 208 ? 13.320 6.433 -7.544 1.00 78.62 208 LYS A CA 1
ATOM 1611 C C . LYS A 1 208 ? 14.780 6.107 -7.851 1.00 78.62 208 LYS A C 1
ATOM 1613 O O . LYS A 1 208 ? 15.292 6.641 -8.825 1.00 78.62 208 LYS A O 1
ATOM 1618 N N . ARG A 1 209 ? 15.423 5.197 -7.108 1.00 74.31 209 ARG A N 1
ATOM 1619 C CA . ARG A 1 209 ? 16.830 4.814 -7.355 1.00 74.31 209 ARG A CA 1
ATOM 1620 C C . ARG A 1 209 ? 17.059 4.258 -8.759 1.00 74.31 209 ARG A C 1
ATOM 1622 O O . ARG A 1 209 ? 17.982 4.696 -9.433 1.00 74.31 209 ARG A O 1
ATOM 1629 N N . ARG A 1 210 ? 16.179 3.372 -9.239 1.00 68.31 210 ARG A N 1
ATOM 1630 C CA . ARG A 1 210 ? 16.261 2.838 -10.610 1.00 68.31 210 ARG A CA 1
ATOM 1631 C C . ARG A 1 210 ? 16.114 3.931 -11.667 1.00 68.31 210 ARG A C 1
ATOM 1633 O O . ARG A 1 210 ? 16.788 3.877 -12.685 1.00 68.31 210 ARG A O 1
ATOM 1640 N N . SER A 1 211 ? 15.279 4.944 -11.424 1.00 62.88 211 SER A N 1
ATOM 1641 C CA . SER A 1 211 ? 15.183 6.094 -12.333 1.00 62.88 211 SER A CA 1
ATOM 1642 C C . SER A 1 211 ? 16.452 6.957 -12.346 1.00 62.88 211 SER A C 1
ATOM 1644 O O . SER A 1 211 ? 16.761 7.546 -13.377 1.00 62.88 211 SER A O 1
ATOM 1646 N N . THR A 1 212 ? 17.207 6.998 -11.242 1.00 59.75 212 THR A N 1
ATOM 1647 C CA . THR A 1 212 ? 18.493 7.705 -11.160 1.00 59.75 212 THR A CA 1
ATOM 1648 C C . THR A 1 212 ? 19.636 6.913 -11.792 1.00 59.75 212 THR A C 1
ATOM 1650 O O . THR A 1 212 ? 20.457 7.496 -12.485 1.00 59.75 212 THR A O 1
ATOM 1653 N N . GLU A 1 213 ? 19.683 5.593 -11.605 1.00 54.69 213 GLU A N 1
ATOM 1654 C CA . GLU A 1 213 ? 20.727 4.732 -12.185 1.00 54.69 213 GLU A CA 1
ATOM 1655 C C . GLU A 1 213 ? 20.594 4.596 -13.713 1.00 54.69 213 GLU A C 1
ATOM 1657 O O . GLU A 1 213 ? 21.595 4.532 -14.417 1.00 54.69 213 GLU A O 1
ATOM 1662 N N . VAL A 1 214 ? 19.371 4.657 -14.256 1.00 52.38 214 VAL A N 1
ATOM 1663 C CA . VAL A 1 214 ? 19.111 4.686 -15.714 1.00 52.38 214 VAL A CA 1
ATOM 1664 C C . VAL A 1 214 ? 19.442 6.054 -16.351 1.00 52.38 214 VAL A C 1
ATOM 1666 O O . VAL A 1 214 ? 19.379 6.203 -17.575 1.00 52.38 214 VAL A O 1
ATOM 1669 N N . ASN A 1 215 ? 19.808 7.061 -15.547 1.00 49.16 215 ASN A N 1
ATOM 1670 C CA . ASN A 1 215 ? 20.304 8.353 -16.029 1.00 49.16 215 ASN A CA 1
ATOM 1671 C C . ASN A 1 215 ? 21.834 8.423 -16.160 1.00 49.16 215 ASN A C 1
ATOM 1673 O O . ASN A 1 215 ? 22.315 9.445 -16.640 1.00 49.16 215 ASN A O 1
ATOM 1677 N N . PHE A 1 216 ? 22.594 7.379 -15.802 1.00 42.75 216 PHE A N 1
ATOM 1678 C CA . PHE A 1 216 ? 23.990 7.294 -16.241 1.00 42.75 216 PHE A CA 1
ATOM 1679 C C . PHE A 1 216 ? 24.005 6.952 -17.733 1.00 42.75 216 PHE A C 1
ATOM 1681 O O . PHE A 1 216 ? 23.567 5.873 -18.147 1.00 42.75 216 PHE A O 1
ATOM 1688 N N . SER A 1 217 ? 24.438 7.908 -18.553 1.00 44.41 217 SER A N 1
ATOM 1689 C CA . SER A 1 217 ? 24.559 7.719 -19.991 1.00 44.41 217 SER A CA 1
ATOM 1690 C C . SER A 1 217 ? 25.723 6.771 -20.273 1.00 44.41 217 SER A C 1
ATOM 1692 O O . SER A 1 217 ? 26.768 6.842 -19.637 1.00 44.41 217 SER A O 1
ATOM 1694 N N . VAL A 1 218 ? 25.590 5.910 -21.283 1.00 45.25 218 VAL A N 1
ATOM 1695 C CA . VAL A 1 218 ? 26.743 5.185 -21.851 1.00 45.25 218 VAL A CA 1
ATOM 1696 C C . VAL A 1 218 ? 27.760 6.172 -22.463 1.00 45.25 218 VAL A C 1
ATOM 1698 O O . VAL A 1 218 ? 28.911 5.807 -22.673 1.00 45.25 218 VAL A O 1
ATOM 1701 N N . GLU A 1 219 ? 27.379 7.439 -22.673 1.00 47.81 219 GLU A N 1
ATOM 1702 C CA . GLU A 1 219 ? 28.299 8.530 -23.027 1.00 47.81 219 GLU A CA 1
ATOM 1703 C C . GLU A 1 219 ? 29.154 9.009 -21.838 1.00 47.81 219 GLU A C 1
ATOM 1705 O O . GLU A 1 219 ? 30.226 9.551 -22.075 1.00 47.81 219 GLU A O 1
ATOM 1710 N N . ASP A 1 220 ? 28.775 8.727 -20.583 1.00 46.47 220 ASP A N 1
ATOM 1711 C CA . ASP A 1 220 ? 29.603 9.037 -19.400 1.00 46.47 220 ASP A CA 1
ATOM 1712 C C . ASP A 1 220 ? 30.689 7.968 -19.139 1.00 46.47 220 ASP A C 1
ATOM 1714 O O . ASP A 1 220 ? 31.567 8.151 -18.299 1.00 46.47 220 ASP A O 1
ATOM 1718 N N . ILE A 1 221 ? 30.646 6.834 -19.853 1.00 47.62 221 ILE A N 1
ATOM 1719 C CA . ILE A 1 221 ? 31.585 5.700 -19.709 1.00 47.62 221 ILE A CA 1
ATOM 1720 C C . ILE A 1 221 ? 32.606 5.679 -20.873 1.00 47.62 221 ILE A C 1
ATOM 1722 O O . ILE A 1 221 ? 33.443 4.783 -20.975 1.00 47.62 221 ILE A O 1
ATOM 1726 N N . ALA A 1 222 ? 32.574 6.684 -21.756 1.00 44.03 222 ALA A N 1
ATOM 1727 C CA . ALA A 1 222 ? 33.396 6.759 -22.966 1.00 44.03 222 ALA A CA 1
ATOM 1728 C C . ALA A 1 222 ? 34.606 7.709 -22.871 1.00 44.03 222 ALA A C 1
ATOM 1730 O O . ALA A 1 222 ? 35.094 8.161 -23.902 1.00 44.03 222 ALA A O 1
ATOM 1731 N N . GLU A 1 223 ? 35.149 7.956 -21.677 1.00 40.25 223 GLU A N 1
ATOM 1732 C CA . GLU A 1 223 ? 36.499 8.520 -21.542 1.00 40.25 223 GLU A CA 1
ATOM 1733 C C . GLU A 1 223 ? 37.355 7.694 -20.570 1.00 40.25 223 GLU A C 1
ATOM 1735 O O . GLU A 1 223 ? 37.364 7.943 -19.363 1.00 40.25 223 GLU A O 1
ATOM 1740 N N . PRO A 1 224 ? 38.134 6.712 -21.059 1.00 45.66 224 PRO A N 1
ATOM 1741 C CA . PRO A 1 224 ? 39.351 6.330 -20.375 1.00 45.66 224 PRO A CA 1
ATOM 1742 C C . PRO A 1 224 ? 40.441 7.350 -20.749 1.00 45.66 224 PRO A C 1
ATOM 1744 O O . PRO A 1 224 ? 40.915 7.363 -21.882 1.00 45.66 224 PRO A O 1
ATOM 1747 N N . ASN A 1 225 ? 40.867 8.148 -19.766 1.00 45.16 225 ASN A N 1
ATOM 1748 C CA . ASN A 1 225 ? 42.047 9.031 -19.758 1.00 45.16 225 ASN A CA 1
ATOM 1749 C C . ASN A 1 225 ? 41.990 10.364 -20.530 1.00 45.16 225 ASN A C 1
ATOM 1751 O O . ASN A 1 225 ? 42.305 10.423 -21.717 1.00 45.16 225 ASN A O 1
ATOM 1755 N N . ALA A 1 226 ? 41.851 11.453 -19.763 1.00 43.59 226 ALA A N 1
ATOM 1756 C CA . ALA A 1 226 ? 42.665 12.666 -19.914 1.00 43.59 226 ALA A CA 1
ATOM 1757 C C . ALA A 1 226 ? 42.806 13.443 -18.579 1.00 43.59 226 ALA A C 1
ATOM 1759 O O . ALA A 1 226 ? 42.436 14.613 -18.502 1.00 43.59 226 ALA A O 1
ATOM 1760 N N . ASN A 1 227 ? 43.290 12.764 -17.525 1.00 38.78 227 ASN A N 1
ATOM 1761 C CA . ASN A 1 227 ? 44.229 13.235 -16.478 1.00 38.78 227 ASN A CA 1
ATOM 1762 C C . ASN A 1 227 ? 44.275 12.261 -15.297 1.00 38.78 227 ASN A C 1
ATOM 1764 O O . ASN A 1 227 ? 43.219 12.050 -14.665 1.00 38.78 227 ASN A O 1
#

Secondary structure (DSSP, 8-state):
--GGGGG--HHHHHHHHHHHHHTTTHHHHHHHHHHHHHHHHHHHHHHHHHHHHHHHHHHHHHHHHHHHHHHHHHHHHHHHHHHHHHHHHHHHHHHHHHHHHHTB-SSS-B--SS-HHHHHHHHHHHHHHHHHHHHHHHHHTT-HHHHHHHHHHHHHHHHHHH---SSHHHHHHHHHHHHHHHHHHHHHHHHHHHHHHHHHHHHHHHHHHHHHHTTS-GGGG------

Organism: NCBI:txid587635

Foldseek 3Di:
DDPPVPPDPPVVVVVVVVCVVCVVVVVVVVVVVVVVVVVVVVVVVVVVVVVVVVVVVVLVVVLVVLVVLLVVLVVLLVVLPVLLVVLVVVLVCLVVLLCLCLQHDPDPPRPVPDDNVNSLVVCCVVLVVSLVVQLVSCVVVVNPQLNVLSVQLVVLSVVLSPDDDPDSVSNSVSCVVSSVVNSVSSVSNSVSSVVSSVVSVVSSVVSVVVSVVSPPDPVVVPDDDDD

pLDDT: mean 71.71, std 12.82, range [38.78, 88.88]